Protein AF-0000000077734583 (afdb_homodimer)

Structure (mmCIF, N/CA/C/O backbone):
data_AF-0000000077734583-model_v1
#
loop_
_entity.id
_entity.type
_entity.pdbx_description
1 polymer 'Cupin domain-containing protein'
#
loop_
_atom_site.group_PDB
_atom_site.id
_atom_site.type_symbol
_atom_site.label_atom_id
_atom_site.label_alt_id
_atom_site.label_comp_id
_atom_site.label_asym_id
_atom_site.label_entity_id
_atom_site.label_seq_id
_atom_site.pdbx_PDB_ins_code
_atom_site.Cartn_x
_atom_site.Cartn_y
_atom_site.Cartn_z
_atom_site.occupancy
_atom_site.B_iso_or_equiv
_atom_site.auth_seq_id
_atom_site.auth_comp_id
_atom_site.auth_asym_id
_atom_site.auth_atom_id
_atom_site.pdbx_PDB_model_num
ATOM 1 N N . MET A 1 1 ? 11.516 -0.479 11.133 1 82.69 1 MET A N 1
ATOM 2 C CA . MET A 1 1 ? 11.898 0.621 10.25 1 82.69 1 MET A CA 1
ATOM 3 C C . MET A 1 1 ? 11.82 0.201 8.789 1 82.69 1 MET A C 1
ATOM 5 O O . MET A 1 1 ? 11.969 -0.98 8.469 1 82.69 1 MET A O 1
ATOM 9 N N . LEU A 1 2 ? 11.445 1.212 7.969 1 91.19 2 LEU A N 1
ATOM 10 C CA . LEU A 1 2 ? 11.367 0.922 6.543 1 91.19 2 LEU A CA 1
ATOM 11 C C . LEU A 1 2 ? 12.758 0.883 5.914 1 91.19 2 LEU A C 1
ATOM 13 O O . LEU A 1 2 ? 13.617 1.694 6.258 1 91.19 2 LEU A O 1
ATOM 17 N N . ARG A 1 3 ? 13.023 -0.143 5.109 1 92.25 3 ARG A N 1
ATOM 18 C CA . ARG A 1 3 ? 14.289 -0.28 4.395 1 92.25 3 ARG A CA 1
ATOM 19 C C . ARG A 1 3 ? 14.062 -0.308 2.885 1 92.25 3 ARG A C 1
ATOM 21 O O . ARG A 1 3 ? 12.93 -0.456 2.426 1 92.25 3 ARG A O 1
ATOM 28 N N . ASN A 1 4 ? 15.141 -0.007 2.094 1 95.19 4 ASN A N 1
ATOM 29 C CA . ASN A 1 4 ? 15.188 -0.126 0.641 1 95.19 4 ASN A CA 1
ATOM 30 C C . ASN A 1 4 ? 14.273 0.892 -0.034 1 95.19 4 ASN A C 1
ATOM 32 O O . ASN A 1 4 ? 13.688 0.608 -1.079 1 95.19 4 ASN A O 1
ATOM 36 N N . ILE A 1 5 ? 13.984 1.921 0.615 1 95.62 5 ILE A N 1
ATOM 37 C CA . ILE A 1 5 ? 13.141 2.984 0.08 1 95.62 5 ILE A CA 1
ATOM 38 C C . ILE A 1 5 ? 13.688 4.344 0.522 1 95.62 5 ILE A C 1
ATOM 40 O O . ILE A 1 5 ? 14.039 4.527 1.688 1 95.62 5 ILE A O 1
ATOM 44 N N . PRO A 1 6 ? 13.859 5.312 -0.382 1 94.75 6 PRO A N 1
ATOM 45 C CA . PRO A 1 6 ? 14.312 6.645 0.024 1 94.75 6 PRO A CA 1
ATOM 46 C C . PRO A 1 6 ? 13.336 7.336 0.973 1 94.75 6 PRO A C 1
ATOM 48 O O . PRO A 1 6 ? 12.125 7.18 0.836 1 94.75 6 PRO A O 1
ATOM 51 N N . GLU A 1 7 ? 13.891 8.055 1.915 1 94.38 7 GLU A N 1
ATOM 52 C CA . GLU A 1 7 ? 13.07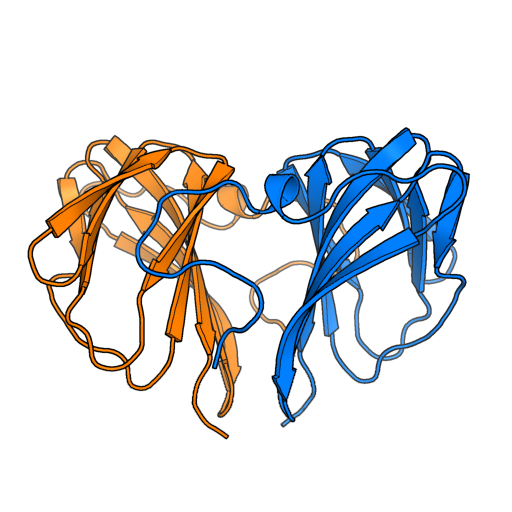 8.844 2.828 1 94.38 7 GLU A CA 1
ATOM 53 C C . GLU A 1 7 ? 12.945 10.281 2.352 1 94.38 7 GLU A C 1
ATOM 55 O O . GLU A 1 7 ? 13.836 10.797 1.669 1 94.38 7 GLU A O 1
ATOM 60 N N . THR A 1 8 ? 11.812 10.938 2.68 1 95.62 8 THR A N 1
ATOM 61 C CA . THR A 1 8 ? 11.578 12.359 2.449 1 95.62 8 THR A CA 1
ATOM 62 C C . THR A 1 8 ? 11.758 12.703 0.973 1 95.62 8 THR A C 1
ATOM 64 O O . THR A 1 8 ? 12.461 13.656 0.634 1 95.62 8 THR A O 1
ATOM 67 N N . GLU A 1 9 ? 11.258 11.867 0.101 1 96.25 9 GLU A N 1
ATOM 68 C CA . GLU A 1 9 ? 11.227 12.07 -1.344 1 96.25 9 GLU A CA 1
ATOM 69 C C . GLU A 1 9 ? 9.961 11.477 -1.958 1 96.25 9 GLU A C 1
ATOM 71 O O . GLU A 1 9 ? 9.547 10.375 -1.601 1 96.25 9 GLU A O 1
ATOM 76 N N . VAL A 1 10 ? 9.375 12.281 -2.918 1 98.25 10 VAL A N 1
ATOM 77 C CA . VAL A 1 10 ? 8.219 11.766 -3.648 1 98.25 10 VAL A CA 1
ATOM 78 C C . VAL A 1 10 ? 8.672 10.719 -4.664 1 98.25 10 VAL A C 1
ATOM 80 O O . VAL A 1 10 ? 9.625 10.945 -5.414 1 98.25 10 VAL A O 1
ATOM 83 N N . LEU A 1 11 ? 8.07 9.617 -4.641 1 98.38 11 LEU A N 1
ATOM 84 C CA . LEU A 1 11 ? 8.438 8.539 -5.555 1 98.38 11 LEU A CA 1
ATOM 85 C C . LEU A 1 11 ? 7.215 7.688 -5.902 1 98.38 11 LEU A C 1
ATOM 87 O O . LEU A 1 11 ? 6.133 7.895 -5.352 1 98.38 11 LEU A O 1
ATOM 91 N N . ARG A 1 12 ? 7.332 6.836 -6.922 1 98.5 12 ARG A N 1
ATOM 92 C CA . ARG A 1 12 ? 6.379 5.77 -7.203 1 98.5 12 ARG A CA 1
ATOM 93 C C . ARG A 1 12 ? 6.934 4.41 -6.785 1 98.5 12 ARG A C 1
ATOM 95 O O . ARG A 1 12 ? 8.031 4.031 -7.191 1 98.5 12 ARG A O 1
ATOM 102 N N . LEU A 1 13 ? 6.191 3.676 -5.98 1 98.5 13 LEU A N 1
ATOM 103 C CA . LEU A 1 13 ? 6.66 2.387 -5.48 1 98.5 13 LEU A CA 1
ATOM 104 C C . LEU A 1 13 ? 7.023 1.458 -6.637 1 98.5 13 LEU A C 1
ATOM 106 O O . LEU A 1 13 ? 7.977 0.681 -6.535 1 98.5 13 LEU A O 1
ATOM 110 N N . SER A 1 14 ? 6.262 1.566 -7.754 1 98.38 14 SER A N 1
ATOM 111 C CA . SER A 1 14 ? 6.504 0.708 -8.906 1 98.38 14 SER A CA 1
ATOM 112 C C . SER A 1 14 ? 7.902 0.927 -9.477 1 98.38 14 SER A C 1
ATOM 114 O O . SER A 1 14 ? 8.469 0.029 -10.102 1 98.38 14 SER A O 1
ATOM 116 N N . ASP A 1 15 ? 8.469 2.109 -9.266 1 98.25 15 ASP A N 1
ATOM 117 C CA . ASP A 1 15 ? 9.773 2.439 -9.82 1 98.25 15 ASP A CA 1
ATOM 118 C C . ASP A 1 15 ? 10.898 1.77 -9.031 1 98.25 15 ASP A C 1
ATOM 120 O O . ASP A 1 15 ? 12.047 1.748 -9.477 1 98.25 15 ASP A O 1
ATOM 124 N N . LEU A 1 16 ? 10.594 1.181 -7.871 1 98.19 16 LEU A N 1
ATOM 125 C CA . LEU A 1 16 ? 11.609 0.625 -6.988 1 98.19 16 LEU A CA 1
ATOM 126 C C . LEU A 1 16 ? 11.93 -0.817 -7.367 1 98.19 16 LEU A C 1
ATOM 128 O O . LEU A 1 16 ? 12.867 -1.415 -6.82 1 98.19 16 LEU A O 1
ATOM 132 N N . VAL A 1 17 ? 11.18 -1.4 -8.234 1 98.25 17 VAL A N 1
ATOM 133 C CA . VAL A 1 17 ? 11.445 -2.725 -8.781 1 98.25 17 VAL A CA 1
ATOM 134 C C . VAL A 1 17 ? 11.375 -2.674 -10.305 1 98.25 17 VAL A C 1
ATOM 136 O O . VAL A 1 17 ? 10.562 -1.938 -10.875 1 98.25 17 VAL A O 1
ATOM 139 N N . THR A 1 18 ? 12.195 -3.414 -10.969 1 98.12 18 THR A N 1
ATOM 140 C CA . THR A 1 18 ? 12.273 -3.428 -12.422 1 98.12 18 THR A CA 1
ATOM 141 C C . THR A 1 18 ? 11.992 -4.824 -12.969 1 98.12 18 THR A C 1
ATOM 143 O O . THR A 1 18 ? 12.438 -5.824 -12.398 1 98.12 18 THR A O 1
ATOM 146 N N . TYR A 1 19 ? 11.273 -4.836 -14.039 1 98.25 19 TYR A N 1
ATOM 147 C CA . TYR A 1 19 ? 11.07 -6.105 -14.727 1 98.25 19 TYR A CA 1
ATOM 148 C C . TYR A 1 19 ? 12.398 -6.695 -15.188 1 98.25 19 TYR A C 1
ATOM 150 O O . TYR A 1 19 ? 13.273 -5.973 -15.664 1 98.25 19 TYR A O 1
ATOM 158 N N . ALA A 1 20 ? 12.539 -8 -14.922 1 97.75 20 ALA A N 1
ATOM 159 C CA . ALA A 1 20 ? 13.68 -8.766 -15.43 1 97.75 20 ALA A CA 1
ATOM 160 C C . ALA A 1 20 ? 13.211 -10.047 -16.125 1 97.75 20 ALA A C 1
ATOM 162 O O . ALA A 1 20 ? 12.422 -10.812 -15.555 1 97.75 20 ALA A O 1
ATOM 163 N N . SER A 1 21 ? 13.758 -10.242 -17.281 1 96.19 21 SER A N 1
ATOM 164 C CA . SER A 1 21 ? 13.281 -11.344 -18.109 1 96.19 21 SER A CA 1
ATOM 165 C C . SER A 1 21 ? 13.383 -12.672 -17.359 1 96.19 21 SER A C 1
ATOM 167 O O . SER A 1 21 ? 14.422 -12.992 -16.781 1 96.19 21 SER A O 1
ATOM 169 N N . GLY A 1 22 ? 12.234 -13.383 -17.359 1 97.12 22 GLY A N 1
ATOM 170 C CA . GLY A 1 22 ? 12.164 -14.727 -16.812 1 97.12 22 GLY A CA 1
ATOM 171 C C . GLY A 1 22 ? 12.336 -14.766 -15.297 1 97.12 22 GLY A C 1
ATOM 172 O O . GLY A 1 22 ? 12.742 -15.789 -14.742 1 97.12 22 GLY A O 1
ATOM 173 N N . GLN A 1 23 ? 12.156 -13.641 -14.648 1 97.31 23 GLN A N 1
ATOM 174 C CA . GLN A 1 23 ? 12.461 -13.578 -13.227 1 97.31 23 GLN A CA 1
ATOM 175 C C . GLN A 1 23 ? 11.328 -12.906 -12.453 1 97.31 23 GLN A C 1
ATOM 177 O O . GLN A 1 23 ? 10.516 -12.18 -13.031 1 97.31 23 GLN A O 1
ATOM 182 N N . VAL A 1 24 ? 11.203 -13.297 -11.234 1 98.38 24 VAL A N 1
ATOM 183 C CA . VAL A 1 24 ? 10.5 -12.508 -10.227 1 98.38 24 VAL A CA 1
ATOM 184 C C . VAL A 1 24 ? 11.508 -11.695 -9.414 1 98.38 24 VAL A C 1
ATOM 186 O O . VAL A 1 24 ? 12.438 -12.258 -8.828 1 98.38 24 VAL A O 1
ATOM 189 N N . VAL A 1 25 ? 11.367 -10.414 -9.477 1 98.5 25 VAL A N 1
ATOM 190 C CA . VAL A 1 25 ? 12.219 -9.523 -8.68 1 98.5 25 VAL A CA 1
ATOM 191 C C . VAL A 1 25 ? 11.445 -9.023 -7.465 1 98.5 25 VAL A C 1
ATOM 193 O O . VAL A 1 25 ? 10.242 -8.758 -7.547 1 98.5 25 VAL A O 1
ATOM 196 N N . SER A 1 26 ? 12.078 -8.93 -6.32 1 98.12 26 SER A N 1
ATOM 197 C CA . SER A 1 26 ? 11.391 -8.438 -5.129 1 98.12 26 SER A CA 1
ATOM 198 C C . SER A 1 26 ? 12.258 -7.453 -4.355 1 98.12 26 SER A C 1
ATOM 200 O O . SER A 1 26 ? 13.469 -7.387 -4.57 1 98.12 26 SER A O 1
ATOM 202 N N . LYS A 1 27 ? 11.719 -6.645 -3.617 1 98.12 27 LYS A N 1
ATOM 203 C CA . LYS A 1 27 ? 12.336 -5.688 -2.703 1 98.12 27 LYS A CA 1
ATOM 204 C C . LYS A 1 27 ? 11.531 -5.566 -1.41 1 98.12 27 LYS A C 1
ATOM 206 O O . LYS A 1 27 ? 10.406 -5.07 -1.418 1 98.12 27 LYS A O 1
ATOM 211 N N . THR A 1 28 ? 12.047 -6.039 -0.266 1 97.69 28 THR A N 1
ATOM 212 C CA . THR A 1 28 ? 11.359 -5.984 1.021 1 97.69 28 THR A CA 1
ATOM 213 C C . THR A 1 28 ? 11.547 -4.617 1.673 1 97.69 28 THR A C 1
ATOM 215 O O . THR A 1 28 ? 12.672 -4.141 1.814 1 97.69 28 THR A O 1
ATOM 218 N N . LEU A 1 29 ? 10.469 -4.008 2.025 1 96.06 29 LEU A N 1
ATOM 219 C CA . LEU A 1 29 ? 10.516 -2.68 2.631 1 96.06 29 LEU A CA 1
ATOM 220 C C . LEU A 1 29 ? 10.523 -2.775 4.152 1 96.06 29 LEU A C 1
ATOM 222 O O . LEU A 1 29 ? 11.062 -1.9 4.832 1 96.06 29 LEU A O 1
ATOM 226 N N . ILE A 1 30 ? 9.828 -3.764 4.68 1 92.12 30 ILE A N 1
ATOM 227 C CA . ILE A 1 30 ? 9.797 -4.008 6.117 1 92.12 30 ILE A CA 1
ATOM 228 C C . ILE A 1 30 ? 9.398 -5.461 6.383 1 92.12 30 ILE A C 1
ATOM 230 O O . ILE A 1 30 ? 8.578 -6.031 5.66 1 92.12 30 ILE A O 1
ATOM 234 N N . GLN A 1 31 ? 10 -6.055 7.359 1 89.19 31 GLN A N 1
ATOM 235 C CA . GLN A 1 31 ? 9.672 -7.391 7.848 1 89.19 31 GLN A CA 1
ATOM 236 C C . GLN A 1 31 ? 9.906 -7.5 9.352 1 89.19 31 GLN A C 1
ATOM 238 O O . GLN A 1 31 ? 11.039 -7.363 9.82 1 89.19 31 GLN A O 1
ATOM 243 N N . ASN A 1 32 ? 8.883 -7.703 10.047 1 84.38 32 ASN A N 1
ATOM 244 C CA . ASN A 1 32 ? 8.984 -7.949 11.477 1 84.38 32 ASN A CA 1
ATOM 245 C C . ASN A 1 32 ? 7.934 -8.945 11.953 1 84.38 32 ASN A C 1
ATOM 247 O O . ASN A 1 32 ? 7.383 -9.703 11.148 1 84.38 32 ASN A O 1
ATOM 251 N N . GLU A 1 33 ? 7.758 -9.062 13.242 1 81.19 33 GLU A N 1
ATOM 252 C CA . GLU A 1 33 ? 6.891 -10.102 13.773 1 81.19 33 GLU A CA 1
ATOM 253 C C . GLU A 1 33 ? 5.434 -9.859 13.391 1 81.19 33 GLU A C 1
ATOM 255 O O . GLU A 1 33 ? 4.648 -10.797 13.281 1 81.19 33 GLU A O 1
ATOM 260 N N . GLY A 1 34 ? 5.094 -8.68 13.094 1 80.62 34 GLY A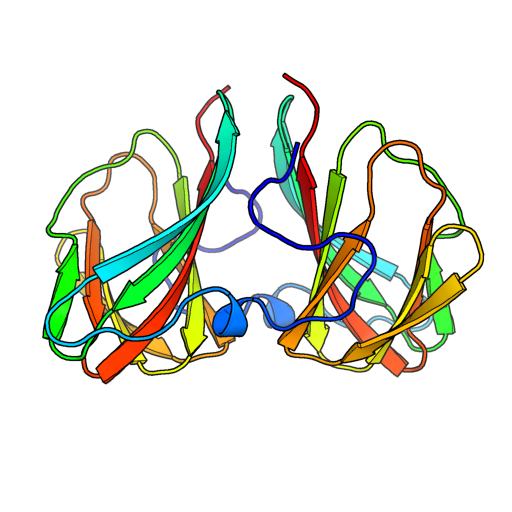 N 1
ATOM 261 C CA . GLY A 1 34 ? 3.688 -8.367 12.891 1 80.62 34 GLY A CA 1
ATOM 262 C C . GLY A 1 34 ? 3.332 -8.141 11.438 1 80.62 34 GLY A C 1
ATOM 263 O O . GLY A 1 34 ? 2.16 -8.211 11.055 1 80.62 34 GLY A O 1
ATOM 264 N N . LEU A 1 35 ? 4.496 -7.938 10.625 1 83.94 35 LEU A N 1
ATOM 265 C CA . LEU A 1 35 ? 4.125 -7.516 9.281 1 83.94 35 LEU A CA 1
ATOM 266 C C . LEU A 1 35 ? 5.258 -7.785 8.297 1 83.94 35 LEU A C 1
ATOM 268 O O . LEU A 1 35 ? 6.43 -7.801 8.68 1 83.94 35 LEU A O 1
ATOM 272 N N . GLY A 1 36 ? 4.934 -7.879 7.086 1 92.12 36 GLY A N 1
ATOM 273 C CA . GLY A 1 36 ? 5.824 -7.84 5.938 1 92.12 36 GLY A CA 1
ATOM 274 C C . GLY A 1 36 ? 5.281 -7.008 4.789 1 92.12 36 GLY A C 1
ATOM 275 O O . GLY A 1 36 ? 4.094 -7.09 4.461 1 92.12 36 GLY A O 1
ATOM 276 N N . ILE A 1 37 ? 6.082 -6.113 4.254 1 95.81 37 ILE A N 1
ATOM 277 C CA . ILE A 1 37 ? 5.75 -5.348 3.055 1 95.81 37 ILE A CA 1
ATOM 278 C C . ILE A 1 37 ? 6.824 -5.559 1.993 1 95.81 37 ILE A C 1
ATOM 280 O O . ILE A 1 37 ? 8 -5.262 2.225 1 95.81 37 ILE A O 1
ATOM 284 N N . THR A 1 38 ? 6.453 -6.016 0.96 1 98.19 38 THR A N 1
ATOM 285 C CA . THR A 1 38 ? 7.391 -6.359 -0.103 1 98.19 38 THR A CA 1
ATOM 286 C C . THR A 1 38 ? 6.855 -5.914 -1.461 1 98.19 38 THR A C 1
ATOM 288 O O . THR A 1 38 ? 5.664 -6.066 -1.746 1 98.19 38 THR A O 1
ATOM 291 N N . LEU A 1 39 ? 7.695 -5.348 -2.277 1 98.69 39 LEU A N 1
ATOM 292 C CA . LEU A 1 39 ? 7.406 -5.078 -3.682 1 98.69 39 LEU A CA 1
ATOM 293 C C . LEU A 1 39 ? 7.836 -6.246 -4.562 1 98.69 39 LEU A C 1
ATOM 295 O O . LEU A 1 39 ? 8.867 -6.871 -4.309 1 98.69 39 LEU A O 1
ATOM 299 N N . PHE A 1 40 ? 7.078 -6.523 -5.559 1 98.81 40 PHE A N 1
ATOM 300 C CA . PHE A 1 40 ? 7.422 -7.562 -6.523 1 98.81 40 PHE A CA 1
ATOM 301 C C . PHE A 1 40 ? 7.27 -7.047 -7.949 1 98.81 40 PHE A C 1
ATOM 303 O O . PHE A 1 40 ? 6.375 -6.246 -8.234 1 98.81 40 PHE A O 1
ATOM 310 N N . ALA A 1 41 ? 8.094 -7.531 -8.836 1 98.81 41 ALA A N 1
ATOM 311 C CA . ALA A 1 41 ? 7.941 -7.414 -10.281 1 98.81 41 ALA A CA 1
ATOM 312 C C . ALA A 1 41 ? 7.996 -8.789 -10.945 1 98.81 41 ALA A C 1
ATOM 314 O O . ALA A 1 41 ? 8.953 -9.539 -10.758 1 98.8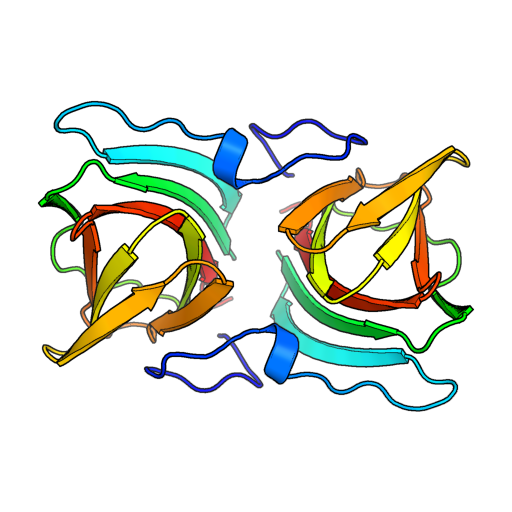1 41 ALA A O 1
ATOM 315 N N . PHE A 1 42 ? 7 -9.141 -11.633 1 98.69 42 PHE A N 1
ATOM 316 C CA . PHE A 1 42 ? 6.902 -10.391 -12.375 1 98.69 42 PHE A CA 1
ATOM 317 C C . PHE A 1 42 ? 7.043 -10.148 -13.875 1 98.69 42 PHE A C 1
ATOM 319 O O . PHE A 1 42 ? 6.246 -9.414 -14.461 1 98.69 42 PHE A O 1
ATOM 326 N N . ALA A 1 43 ? 8.055 -10.758 -14.492 1 98.62 43 ALA A N 1
ATOM 327 C CA . ALA A 1 43 ? 7.996 -10.82 -15.953 1 98.62 43 ALA A CA 1
ATOM 328 C C . ALA A 1 43 ? 6.781 -11.617 -16.422 1 98.62 43 ALA A C 1
ATOM 330 O O . ALA A 1 43 ? 6.262 -12.461 -15.688 1 98.62 43 ALA A O 1
ATOM 331 N N . LYS A 1 44 ? 6.332 -11.234 -17.625 1 98.31 44 LYS A N 1
ATOM 332 C CA . LYS A 1 44 ? 5.199 -11.969 -18.172 1 98.31 44 LYS A CA 1
ATOM 333 C C . LYS A 1 44 ? 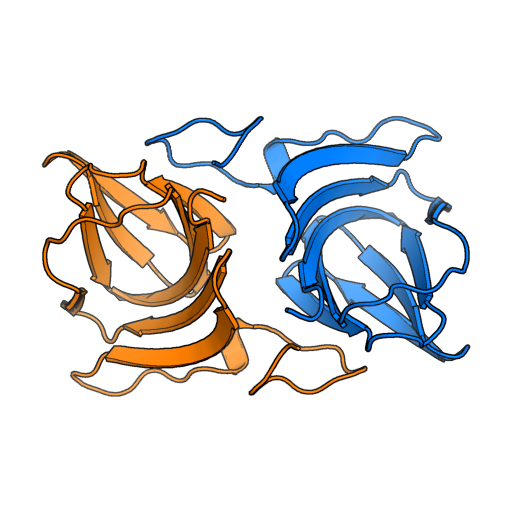5.391 -13.477 -18.016 1 98.31 44 LYS A C 1
ATOM 335 O O . LYS A 1 44 ? 6.434 -14.016 -18.391 1 98.31 44 LYS A O 1
ATOM 340 N N . GLY A 1 45 ? 4.418 -14.078 -17.406 1 97.94 45 GLY A N 1
ATOM 341 C CA . GLY A 1 45 ? 4.414 -15.531 -17.297 1 97.94 45 GLY A CA 1
ATOM 342 C C . GLY A 1 45 ? 5.055 -16.016 -16 1 97.94 45 GLY A C 1
ATOM 343 O O . GLY A 1 45 ? 4.887 -17.188 -15.633 1 97.94 45 GLY A O 1
ATOM 344 N N . GLU A 1 46 ? 5.805 -15.227 -15.297 1 98.5 46 GLU A N 1
ATOM 345 C CA . GLU A 1 46 ? 6.441 -15.609 -14.039 1 98.5 46 GLU A CA 1
ATOM 346 C C . GLU A 1 46 ? 5.484 -15.43 -12.867 1 98.5 46 GLU A C 1
ATOM 348 O O . GLU A 1 46 ? 4.48 -14.719 -12.969 1 98.5 46 GLU A O 1
ATOM 353 N N . GLY A 1 47 ? 5.781 -16.125 -11.766 1 98.44 47 GLY A N 1
ATOM 354 C CA . GLY A 1 47 ? 4.867 -16.062 -10.633 1 98.44 47 GLY A CA 1
ATOM 355 C C . GLY A 1 47 ? 5.391 -16.766 -9.398 1 98.44 47 GLY A C 1
ATOM 356 O O . GLY A 1 47 ? 6.566 -17.125 -9.336 1 98.44 47 GLY A O 1
ATOM 357 N N . ILE A 1 48 ? 4.617 -16.766 -8.391 1 97.5 48 ILE A N 1
ATOM 358 C CA . ILE A 1 48 ? 4.82 -17.516 -7.156 1 97.5 48 ILE A CA 1
ATOM 359 C C . ILE A 1 48 ? 3.77 -18.609 -7.047 1 97.5 48 ILE A C 1
ATOM 361 O O . ILE A 1 48 ? 2.568 -18.344 -7.098 1 97.5 48 ILE A O 1
ATOM 365 N N . SER A 1 49 ? 4.223 -19.75 -6.879 1 96.56 49 SER A N 1
ATOM 366 C CA . SER A 1 49 ? 3.35 -20.922 -6.863 1 96.56 49 SER A CA 1
ATOM 367 C C . SER A 1 49 ? 2.484 -20.953 -5.605 1 96.56 49 SER A C 1
ATOM 369 O O . SER A 1 49 ? 2.727 -20.188 -4.664 1 96.56 49 SER A O 1
ATOM 371 N N . THR A 1 50 ? 1.532 -21.844 -5.605 1 97.19 50 THR A N 1
ATOM 372 C CA . THR A 1 50 ? 0.541 -21.953 -4.543 1 97.19 50 THR A CA 1
ATOM 373 C C . THR A 1 50 ? 1.215 -22.188 -3.195 1 97.19 50 THR A C 1
ATOM 375 O O . THR A 1 50 ? 2.094 -23.047 -3.084 1 97.19 50 THR A O 1
ATOM 378 N N . HIS A 1 51 ? 0.861 -21.422 -2.211 1 97 51 HIS A N 1
ATOM 379 C CA . HIS A 1 51 ? 1.3 -21.562 -0.827 1 97 51 HIS A CA 1
ATOM 380 C C . HIS A 1 51 ? 0.3 -20.922 0.135 1 97 51 HIS A C 1
ATOM 382 O O . HIS A 1 51 ? -0.705 -20.359 -0.295 1 97 51 HIS A O 1
ATOM 388 N N . GLU A 1 52 ? 0.511 -21.062 1.463 1 95 52 GLU A N 1
ATOM 389 C CA . GLU A 1 52 ? -0.334 -20.453 2.48 1 95 52 GLU A CA 1
ATOM 390 C C . GLU A 1 52 ? 0.468 -19.5 3.361 1 95 52 GLU A C 1
ATOM 392 O O . GLU A 1 52 ? 1.681 -19.656 3.514 1 95 52 GLU A O 1
ATOM 397 N N . SER A 1 53 ? -0.187 -18.531 3.75 1 92.75 53 SER A N 1
ATOM 398 C CA . SER A 1 53 ? 0.386 -17.625 4.746 1 92.75 53 SER A CA 1
ATOM 399 C C . SER A 1 53 ? -0.344 -17.734 6.082 1 92.75 53 SER A C 1
ATOM 401 O O . SER A 1 53 ? -1.551 -18 6.113 1 92.75 53 SER A O 1
ATOM 403 N N . LYS A 1 54 ? 0.345 -17.5 7.258 1 92.69 54 LYS A N 1
ATOM 404 C CA . LYS A 1 54 ? -0.255 -17.516 8.586 1 92.69 54 LYS A CA 1
ATOM 405 C C . LYS A 1 54 ? -1.052 -16.234 8.836 1 92.69 54 LYS A C 1
ATOM 407 O O . LYS A 1 54 ? -1.869 -16.172 9.758 1 92.69 54 LYS A O 1
ATOM 412 N N . GLY A 1 55 ? -0.819 -15.25 8.047 1 93.12 55 GLY A N 1
ATOM 413 C CA . GLY A 1 55 ? -1.517 -13.984 8.172 1 93.12 55 GLY A CA 1
ATOM 414 C C . GLY A 1 55 ? -2.299 -13.609 6.926 1 93.12 55 GLY A C 1
ATOM 415 O O . GLY A 1 55 ? -2.156 -14.25 5.879 1 93.12 55 GLY A O 1
ATOM 416 N N . ASP A 1 56 ? -3.166 -12.625 7.074 1 95.25 56 ASP A N 1
ATOM 417 C CA . ASP A 1 56 ? -3.83 -12.047 5.906 1 95.25 56 ASP A CA 1
ATOM 418 C C . ASP A 1 56 ? -2.828 -11.352 4.992 1 95.25 56 ASP A C 1
ATOM 420 O O . ASP A 1 56 ? -1.913 -10.672 5.469 1 95.25 56 ASP A O 1
ATOM 424 N N . ALA A 1 57 ? -3.01 -11.531 3.758 1 96.62 57 ALA A N 1
ATOM 425 C CA . ALA A 1 57 ? -2.158 -10.875 2.77 1 96.62 57 ALA A CA 1
ATOM 426 C C . ALA A 1 57 ? -2.979 -9.969 1.854 1 96.62 57 ALA A C 1
ATOM 428 O O . ALA A 1 57 ? -4.055 -10.359 1.391 1 96.62 57 ALA A O 1
ATOM 429 N N . MET A 1 58 ? -2.555 -8.812 1.673 1 97.44 58 MET A N 1
ATOM 430 C CA . MET A 1 58 ? -3.186 -7.867 0.754 1 97.44 58 MET A CA 1
ATOM 431 C C . MET A 1 58 ? -2.256 -7.539 -0.41 1 97.44 58 MET A C 1
ATOM 433 O O . MET A 1 58 ? -1.104 -7.152 -0.202 1 97.44 58 MET A O 1
ATOM 437 N N . VAL A 1 59 ? -2.744 -7.715 -1.61 1 98.62 59 VAL A N 1
ATOM 438 C CA . VAL A 1 59 ? -2.018 -7.379 -2.83 1 98.62 59 VAL A CA 1
ATOM 439 C C . VAL A 1 59 ? -2.605 -6.109 -3.445 1 98.62 59 VAL A C 1
ATOM 441 O O . VAL A 1 59 ? -3.826 -5.98 -3.568 1 98.62 59 VAL A O 1
ATOM 444 N N . THR A 1 60 ? -1.796 -5.184 -3.752 1 98.75 60 THR A N 1
ATOM 445 C CA . THR A 1 60 ? -2.15 -4.031 -4.57 1 98.75 60 THR A CA 1
ATOM 446 C C . THR A 1 60 ? -1.332 -4.008 -5.859 1 98.75 60 THR A C 1
ATOM 448 O O . THR A 1 60 ? -0.101 -3.969 -5.816 1 98.75 60 THR A O 1
ATOM 451 N N . ALA A 1 61 ? -2.023 -4.043 -6.961 1 98.81 61 ALA A N 1
ATOM 452 C CA . ALA A 1 61 ? -1.344 -3.969 -8.25 1 98.81 61 ALA A CA 1
ATOM 453 C C . ALA A 1 61 ? -0.82 -2.559 -8.516 1 98.81 61 ALA A C 1
ATOM 455 O O . ALA A 1 61 ? -1.553 -1.579 -8.367 1 98.81 61 ALA A O 1
ATOM 456 N N . LEU A 1 62 ? 0.417 -2.471 -8.883 1 98.69 62 LEU A N 1
ATOM 457 C CA . LEU A 1 62 ? 1.049 -1.178 -9.109 1 98.69 62 LEU A CA 1
ATOM 458 C C . LEU A 1 62 ? 1.204 -0.907 -10.609 1 98.69 62 LEU A C 1
ATOM 460 O O . LEU A 1 62 ? 1.219 0.25 -11.031 1 98.69 62 LEU A O 1
ATOM 464 N N . ASP A 1 63 ? 1.435 -1.91 -11.383 1 98.56 63 ASP A N 1
ATOM 465 C CA . ASP A 1 63 ? 1.649 -1.838 -12.828 1 98.56 63 ASP A CA 1
ATOM 466 C C . ASP A 1 63 ? 1.309 -3.166 -13.5 1 98.56 63 ASP A C 1
ATOM 468 O O . ASP A 1 63 ? 1.5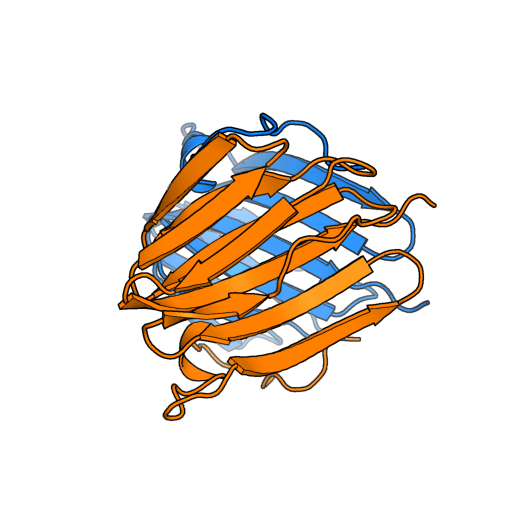47 -4.234 -12.93 1 98.56 63 ASP A O 1
ATOM 472 N N . GLY A 1 64 ? 0.715 -3.123 -14.719 1 98.31 64 GLY A N 1
ATOM 473 C CA . GLY A 1 64 ? 0.452 -4.316 -15.508 1 98.31 64 GLY A CA 1
ATOM 474 C C . GLY A 1 64 ? -0.77 -5.082 -15.039 1 98.31 64 GLY A C 1
ATOM 475 O O . GLY A 1 64 ? -1.743 -4.488 -14.57 1 98.31 64 GLY A O 1
ATOM 476 N N . VAL A 1 65 ? -0.774 -6.348 -15.383 1 98.62 65 VAL A N 1
ATOM 477 C CA . VAL A 1 65 ? -1.913 -7.211 -15.086 1 98.62 65 VAL A CA 1
ATOM 478 C C . VAL A 1 65 ? -1.422 -8.531 -14.508 1 98.62 65 VAL A C 1
ATOM 480 O O . VAL A 1 65 ? -0.516 -9.164 -15.055 1 98.62 65 VAL A O 1
ATOM 483 N N . GLY A 1 66 ? -1.987 -8.891 -13.359 1 98.62 66 GLY A N 1
ATOM 484 C CA . GLY A 1 66 ? -1.678 -10.156 -12.711 1 98.62 66 GLY A CA 1
ATOM 485 C C . GLY A 1 66 ? -2.898 -11.031 -12.5 1 98.62 66 GLY A C 1
ATOM 486 O O . GLY A 1 66 ? -4.031 -10.57 -12.656 1 98.62 66 GLY A O 1
ATOM 487 N N . CYS A 1 67 ? -2.613 -12.25 -12.203 1 98.75 67 CYS A N 1
ATOM 488 C CA . CYS A 1 67 ? -3.639 -13.211 -11.805 1 98.75 67 CYS A CA 1
ATOM 489 C C . CYS A 1 67 ? -3.381 -13.734 -10.398 1 98.75 67 CYS A C 1
ATOM 491 O O . CYS A 1 67 ? -2.291 -14.227 -10.102 1 98.75 67 CYS A O 1
ATOM 493 N N . ILE A 1 68 ? -4.387 -13.594 -9.547 1 98.81 68 ILE A N 1
ATOM 494 C CA . ILE A 1 68 ? -4.344 -14.102 -8.18 1 98.81 68 ILE A CA 1
ATOM 495 C C . ILE A 1 68 ? -5.281 -15.297 -8.039 1 98.81 68 ILE A C 1
ATOM 497 O O . ILE A 1 68 ? -6.453 -15.219 -8.422 1 98.81 68 ILE A O 1
ATOM 501 N N . THR A 1 69 ? -4.805 -16.328 -7.574 1 98.62 69 THR A N 1
ATOM 502 C CA . THR A 1 69 ? -5.629 -17.5 -7.32 1 98.62 69 THR A CA 1
ATOM 503 C C . THR A 1 69 ? -5.797 -17.734 -5.82 1 98.62 69 THR A C 1
ATOM 505 O O . THR A 1 69 ? -4.812 -17.797 -5.082 1 98.62 69 THR A O 1
ATOM 508 N N . ILE A 1 70 ? -7.027 -17.781 -5.395 1 98.25 70 ILE A N 1
ATOM 509 C CA . ILE A 1 70 ? -7.367 -18.047 -4 1 98.25 70 ILE A CA 1
ATOM 510 C C . ILE A 1 70 ? -8.328 -19.219 -3.92 1 98.25 70 ILE A C 1
ATOM 512 O O . ILE A 1 70 ? -9.414 -19.188 -4.5 1 98.25 70 ILE A O 1
ATOM 516 N N . ASP A 1 71 ? -7.941 -20.234 -3.221 1 97.81 71 ASP A N 1
ATOM 517 C CA . ASP A 1 71 ? -8.781 -21.422 -3.084 1 97.81 71 ASP A CA 1
ATOM 518 C C . ASP A 1 71 ? -9.234 -21.922 -4.449 1 97.81 71 ASP A C 1
ATOM 520 O O . ASP A 1 71 ? -10.414 -22.234 -4.641 1 97.81 71 ASP A O 1
ATOM 524 N N . GLY A 1 72 ? -8.312 -21.828 -5.363 1 97.31 72 GLY A N 1
ATOM 525 C CA . GLY A 1 72 ? -8.57 -22.391 -6.676 1 97.31 72 GLY A CA 1
ATOM 526 C C . GLY A 1 72 ? -9.32 -21.453 -7.602 1 97.31 72 GLY A C 1
ATOM 527 O O . GLY A 1 72 ? -9.484 -21.75 -8.789 1 97.31 72 GLY A O 1
ATOM 528 N N . GLN A 1 73 ? -9.844 -20.359 -7.059 1 97.81 73 GLN A N 1
ATOM 529 C CA . GLN A 1 73 ? -10.531 -19.359 -7.875 1 97.81 73 GLN A CA 1
ATOM 530 C C . GLN A 1 73 ? -9.57 -18.266 -8.312 1 97.81 73 GLN A C 1
ATOM 532 O O . GLN A 1 73 ? -8.797 -17.734 -7.508 1 97.81 73 GLN A O 1
ATOM 537 N N . SER A 1 74 ? -9.688 -17.859 -9.625 1 98.19 74 SER A N 1
ATOM 538 C CA . SER A 1 74 ? -8.758 -16.891 -10.188 1 98.19 74 SER A CA 1
ATOM 539 C C . SER A 1 74 ? -9.383 -15.5 -10.273 1 98.19 74 SER A C 1
ATOM 541 O O . SER A 1 74 ? -10.562 -15.367 -10.617 1 98.19 74 SER A O 1
ATOM 543 N N . TYR A 1 75 ? -8.578 -14.547 -10.016 1 98.56 75 TYR A N 1
ATOM 544 C CA . TYR A 1 75 ? -8.953 -13.141 -10.086 1 98.56 75 TYR A CA 1
ATOM 545 C C . TYR A 1 75 ? -7.93 -12.344 -10.891 1 98.56 75 TYR A C 1
ATOM 547 O O . TYR A 1 75 ? -6.734 -12.398 -10.602 1 98.56 75 TYR A O 1
ATOM 555 N N . GLU A 1 76 ? -8.398 -11.648 -11.875 1 98.75 76 GLU A N 1
ATOM 556 C CA . GLU A 1 76 ? -7.516 -10.719 -12.578 1 98.75 76 GLU A CA 1
ATOM 557 C C . GLU A 1 76 ? -7.367 -9.414 -11.805 1 98.75 76 GLU A C 1
ATOM 559 O O . GLU A 1 76 ? -8.344 -8.867 -11.297 1 98.75 76 GLU A O 1
ATOM 564 N N . LEU A 1 77 ? -6.176 -8.992 -11.656 1 98.62 77 LEU A N 1
ATOM 565 C CA . LEU A 1 77 ? -5.875 -7.77 -10.914 1 98.62 77 LEU A CA 1
ATOM 566 C C . LEU A 1 77 ? -5.113 -6.777 -11.781 1 98.62 77 LEU A C 1
ATOM 568 O O . LEU A 1 77 ? -4.055 -7.105 -12.328 1 98.62 77 LEU A O 1
ATOM 572 N N . LYS A 1 78 ? -5.602 -5.547 -11.938 1 98.5 78 LYS A N 1
ATOM 573 C CA . LYS A 1 78 ? -4.98 -4.492 -12.727 1 98.5 78 LYS A CA 1
ATOM 574 C C . LYS A 1 78 ? -4.449 -3.373 -11.844 1 98.5 78 LYS A C 1
ATOM 576 O O . LYS A 1 78 ? -4.871 -3.232 -10.688 1 98.5 78 LYS A O 1
ATOM 581 N N . ALA A 1 79 ? -3.545 -2.598 -12.453 1 97.81 79 ALA A N 1
ATOM 582 C CA . ALA A 1 79 ? -2.934 -1.505 -11.703 1 97.81 79 ALA A CA 1
ATOM 583 C C . ALA A 1 79 ? -3.994 -0.686 -10.969 1 97.81 79 ALA A C 1
ATOM 585 O O . ALA A 1 79 ? -5.016 -0.317 -11.555 1 97.81 79 ALA A O 1
ATOM 586 N N . GLY A 1 80 ? -3.812 -0.474 -9.688 1 97.38 80 GLY A N 1
ATOM 587 C CA . GLY A 1 80 ? -4.727 0.309 -8.875 1 97.38 80 GLY A CA 1
ATOM 588 C C . GLY A 1 80 ? -5.711 -0.543 -8.094 1 97.38 80 GLY A C 1
ATOM 589 O O . GLY A 1 80 ? -6.34 -0.065 -7.148 1 97.38 80 GLY A O 1
ATOM 590 N N . GLU A 1 81 ? -5.836 -1.812 -8.445 1 98.56 81 GLU A N 1
ATOM 591 C CA . GLU A 1 81 ? -6.75 -2.73 -7.777 1 98.56 81 GLU A CA 1
ATOM 592 C C . GLU A 1 81 ? -6.031 -3.523 -6.688 1 98.56 81 GLU A C 1
ATOM 594 O O . GLU A 1 81 ? -4.812 -3.695 -6.738 1 98.56 81 GLU A O 1
ATOM 599 N N . SER A 1 82 ? -6.789 -3.988 -5.695 1 98.81 82 SER A N 1
ATOM 600 C CA . SER A 1 82 ? -6.281 -4.777 -4.578 1 98.81 82 SER A CA 1
ATOM 601 C C . SER A 1 82 ? -7.156 -6.004 -4.324 1 98.81 82 SER A C 1
ATOM 603 O O . SER A 1 82 ? -8.289 -6.078 -4.809 1 98.81 82 SER A O 1
ATOM 605 N N . ILE A 1 83 ? -6.613 -6.914 -3.627 1 98.69 83 ILE A N 1
ATOM 606 C CA . ILE A 1 83 ? -7.355 -8.078 -3.15 1 98.69 83 ILE A CA 1
ATOM 607 C C . ILE A 1 83 ? -6.727 -8.602 -1.86 1 98.69 83 ILE A C 1
ATOM 609 O O . ILE A 1 83 ? -5.504 -8.57 -1.706 1 98.69 83 ILE A O 1
ATOM 613 N N . VAL A 1 84 ? -7.559 -9.031 -0.909 1 98.06 84 VAL A N 1
ATOM 614 C CA . VAL A 1 84 ? -7.082 -9.633 0.331 1 98.06 84 VAL A CA 1
ATOM 615 C C . VAL A 1 84 ? -7.168 -11.156 0.23 1 98.06 84 VAL A C 1
ATOM 617 O O . VAL A 1 84 ? -8.219 -11.703 -0.111 1 98.06 84 VAL A O 1
ATOM 620 N N . MET A 1 85 ? -6.086 -11.703 0.429 1 97.94 85 MET A N 1
ATOM 621 C CA . MET A 1 85 ? -5.984 -13.156 0.55 1 97.94 85 MET A CA 1
ATOM 622 C C . MET A 1 85 ? -5.961 -13.578 2.016 1 97.94 85 MET A C 1
ATOM 624 O O . MET A 1 85 ? -4.984 -13.336 2.723 1 97.94 85 MET A O 1
ATOM 628 N N . PRO A 1 86 ? -7 -14.281 2.455 1 96.56 86 PRO A N 1
ATOM 629 C CA . PRO A 1 86 ? -7.113 -14.578 3.885 1 96.56 86 PRO A CA 1
ATOM 630 C C . PRO A 1 86 ? -6.066 -15.578 4.363 1 96.56 86 PRO A C 1
ATOM 632 O O . PRO A 1 86 ? -5.629 -16.438 3.59 1 96.56 86 PRO A O 1
ATOM 635 N N . ALA A 1 87 ? -5.73 -15.453 5.648 1 95.19 87 ALA A N 1
ATOM 636 C CA . ALA A 1 87 ? -4.801 -16.391 6.281 1 95.19 87 ALA A CA 1
ATOM 637 C C . ALA A 1 87 ? -5.27 -17.828 6.121 1 95.19 87 ALA A C 1
ATOM 639 O O . ALA A 1 87 ? -6.469 -18.109 6.199 1 95.19 87 ALA A O 1
ATOM 640 N N . HIS A 1 88 ? -4.289 -18.703 5.871 1 95.69 88 HIS A N 1
ATOM 641 C CA . HIS A 1 88 ? -4.48 -20.141 5.855 1 95.69 88 HIS A CA 1
ATOM 642 C C . HIS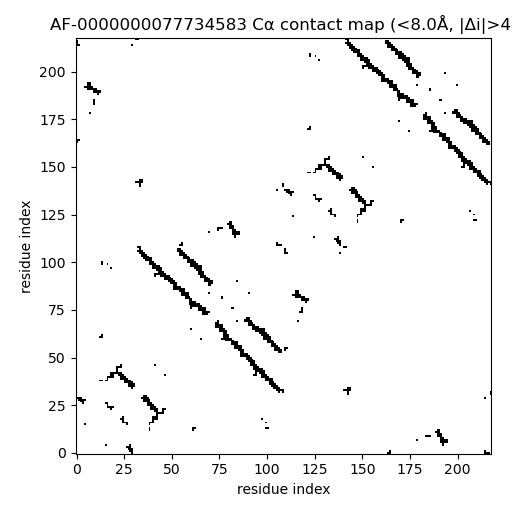 A 1 88 ? -5.289 -20.578 4.641 1 95.69 88 HIS A C 1
ATOM 644 O O . HIS A 1 88 ? -5.789 -21.703 4.594 1 95.69 88 HIS A O 1
ATOM 650 N N . HIS A 1 89 ? -5.496 -19.797 3.742 1 96.81 89 HIS A N 1
ATOM 651 C CA . HIS A 1 89 ? -6.07 -20.141 2.445 1 96.81 89 HIS A CA 1
ATOM 652 C C . HIS A 1 89 ? -5 -20.156 1.357 1 96.81 89 HIS A C 1
ATOM 654 O O . HIS A 1 89 ? -4.246 -19.203 1.208 1 96.81 89 HIS A O 1
ATOM 660 N N . PRO A 1 90 ? -4.93 -21.25 0.646 1 97.94 90 PRO A N 1
ATOM 661 C CA . PRO A 1 90 ? -3.938 -21.297 -0.432 1 97.94 90 PRO A CA 1
ATOM 662 C C . PRO A 1 90 ? -4.137 -20.203 -1.471 1 97.94 90 PRO A C 1
ATOM 664 O O . PRO A 1 90 ? -5.273 -19.906 -1.853 1 97.94 90 PRO A O 1
ATOM 667 N N . HIS A 1 91 ? -3.096 -19.609 -1.867 1 98.56 91 HIS A N 1
ATOM 668 C CA . HIS A 1 91 ? -3.141 -18.562 -2.889 1 98.56 91 HIS A CA 1
ATOM 669 C C . HIS A 1 91 ? -1.893 -18.594 -3.762 1 98.56 91 HIS A C 1
ATOM 671 O O . HIS A 1 91 ? -0.87 -19.172 -3.371 1 98.56 91 HIS A O 1
ATOM 677 N N . ALA A 1 92 ? -1.97 -18.109 -4.945 1 98.5 92 ALA A N 1
ATOM 678 C CA . ALA A 1 92 ? -0.891 -17.984 -5.926 1 98.5 92 ALA A CA 1
ATOM 679 C C . ALA A 1 92 ? -1.001 -16.672 -6.703 1 98.5 92 ALA A C 1
ATOM 681 O O . ALA A 1 92 ? -2.07 -16.062 -6.754 1 98.5 92 ALA A O 1
ATOM 682 N N . VAL A 1 93 ? 0.142 -16.297 -7.246 1 98.62 93 VAL A N 1
ATOM 683 C CA . VAL A 1 93 ? 0.177 -15.086 -8.062 1 98.62 93 VAL A CA 1
ATOM 684 C C . VAL A 1 93 ? 1.012 -15.336 -9.32 1 98.62 93 VAL A C 1
ATOM 686 O O . VAL A 1 93 ? 2.07 -15.961 -9.25 1 98.62 93 VAL A O 1
ATOM 689 N N . HIS A 1 94 ? 0.646 -14.867 -10.398 1 98 94 HIS A N 1
ATOM 690 C CA . HIS A 1 94 ? 1.496 -14.812 -11.586 1 98 94 HIS A CA 1
ATOM 691 C C . HIS A 1 94 ? 1.172 -13.586 -12.438 1 98 94 HIS A C 1
ATOM 693 O O . HIS A 1 94 ? 0.062 -13.055 -12.367 1 98 94 HIS A O 1
ATOM 699 N N . GLY A 1 95 ? 2.205 -13.148 -13.227 1 98.44 95 GLY A N 1
ATOM 700 C CA . GLY A 1 95 ? 2.006 -12.062 -14.18 1 98.44 95 GLY A CA 1
ATOM 701 C C . GLY A 1 95 ? 1.487 -12.539 -15.523 1 98.44 95 GLY A C 1
ATOM 702 O O . GLY A 1 95 ? 2.225 -13.156 -16.297 1 98.44 95 GLY A O 1
ATOM 703 N N . THR A 1 96 ? 0.227 -12.305 -15.828 1 98.25 96 THR A N 1
ATOM 704 C CA . THR A 1 96 ? -0.277 -12.602 -17.172 1 98.25 96 THR A CA 1
ATOM 705 C C . THR A 1 96 ? 0.369 -11.695 -18.203 1 98.25 96 THR A C 1
ATOM 707 O O . THR A 1 96 ? 0.477 -12.062 -19.375 1 98.25 96 THR A O 1
ATOM 710 N N . GLU A 1 97 ? 0.721 -10.523 -17.875 1 97.94 97 GLU A N 1
ATOM 711 C CA . GLU A 1 97 ? 1.676 -9.594 -18.469 1 97.94 97 GLU A CA 1
ATOM 712 C C . GLU A 1 97 ? 2.766 -9.211 -17.469 1 97.94 97 GLU A C 1
ATOM 714 O O . GLU A 1 97 ? 2.832 -9.773 -16.375 1 97.94 97 GLU A O 1
ATOM 719 N N . ASN A 1 98 ? 3.676 -8.352 -17.969 1 98.44 98 ASN A N 1
ATOM 720 C CA . ASN A 1 98 ? 4.5 -7.742 -16.938 1 98.44 98 ASN A CA 1
ATOM 721 C C . ASN A 1 98 ? 3.645 -7.152 -15.82 1 98.44 98 ASN A C 1
ATOM 723 O O . ASN A 1 98 ? 2.652 -6.473 -16.078 1 98.44 98 ASN A O 1
ATOM 727 N N . PHE A 1 99 ? 4.031 -7.48 -14.523 1 98.81 99 PHE A N 1
ATOM 728 C CA . PHE A 1 99 ? 3.146 -7.188 -13.406 1 98.81 99 PHE A CA 1
ATOM 729 C C . PHE A 1 99 ? 3.947 -6.758 -12.18 1 98.81 99 PHE A C 1
ATOM 731 O O . PHE A 1 99 ? 4.879 -7.453 -11.766 1 98.81 99 PHE A O 1
ATOM 738 N N . LYS A 1 100 ? 3.662 -5.605 -11.57 1 98.88 100 LYS A N 1
ATOM 739 C CA . LYS A 1 100 ? 4.242 -5.152 -10.312 1 98.88 100 LYS A CA 1
ATOM 740 C C . LYS A 1 100 ? 3.176 -5.023 -9.227 1 98.88 100 LYS A C 1
ATOM 742 O O . LYS A 1 100 ? 2.062 -4.57 -9.5 1 98.88 100 LYS A O 1
ATOM 747 N N . MET A 1 101 ? 3.549 -5.426 -8.016 1 98.81 101 MET A N 1
ATOM 748 C CA . MET A 1 101 ? 2.578 -5.398 -6.93 1 98.81 101 MET A CA 1
ATOM 749 C C . MET A 1 101 ? 3.25 -5.039 -5.609 1 98.81 101 MET A C 1
ATOM 751 O O . MET A 1 101 ? 4.465 -5.191 -5.465 1 98.81 101 MET A O 1
ATOM 755 N N . LEU A 1 102 ? 2.461 -4.453 -4.719 1 98.69 102 LEU A N 1
ATOM 756 C CA . LEU A 1 102 ? 2.771 -4.309 -3.301 1 98.69 102 LEU A CA 1
ATOM 757 C C . LEU A 1 102 ? 2.088 -5.398 -2.48 1 98.69 102 LEU A C 1
ATOM 759 O O . LEU A 1 102 ? 0.869 -5.566 -2.559 1 98.69 102 LEU A O 1
ATOM 763 N N . LEU A 1 103 ? 2.857 -6.176 -1.741 1 98.25 103 LEU A N 1
ATOM 764 C CA . LEU A 1 103 ? 2.336 -7.211 -0.858 1 98.25 103 LEU A CA 1
ATOM 765 C C . LEU A 1 103 ? 2.453 -6.793 0.604 1 98.25 103 LEU A C 1
ATOM 767 O O . LEU A 1 103 ? 3.541 -6.438 1.067 1 98.25 103 LEU A O 1
ATOM 771 N N . VAL A 1 104 ? 1.385 -6.766 1.275 1 95.69 104 VAL A N 1
ATOM 772 C CA . VAL A 1 104 ? 1.349 -6.555 2.719 1 95.69 104 VAL A CA 1
ATOM 773 C C . VAL A 1 104 ? 0.847 -7.82 3.412 1 95.69 104 VAL A C 1
ATOM 775 O O . VAL A 1 104 ? -0.264 -8.281 3.143 1 95.69 104 VAL A O 1
ATOM 778 N N . VAL A 1 105 ? 1.635 -8.344 4.246 1 94.06 105 VAL A N 1
ATOM 779 C CA . VAL A 1 105 ? 1.214 -9.492 5.039 1 94.06 105 VAL A CA 1
ATOM 780 C C . VAL A 1 105 ? 1.094 -9.094 6.508 1 94.06 105 VAL A C 1
ATOM 782 O O . VAL A 1 105 ? 2.035 -8.547 7.086 1 94.06 105 VAL A O 1
ATOM 785 N N . ALA A 1 106 ? -0.042 -9.297 7.051 1 91.25 106 ALA A N 1
ATOM 786 C CA . ALA A 1 106 ? -0.302 -9.023 8.461 1 91.25 106 ALA A CA 1
ATOM 787 C C . ALA A 1 106 ? -0.351 -10.312 9.273 1 91.25 106 ALA A C 1
ATOM 789 O O . ALA A 1 106 ? -1.26 -11.133 9.094 1 91.25 106 ALA A O 1
ATOM 790 N N . PHE A 1 107 ? 0.58 -10.383 10.117 1 86.38 107 PHE A N 1
ATOM 791 C CA . PHE A 1 107 ? 0.676 -11.602 10.906 1 86.38 107 PHE A CA 1
ATOM 792 C C . PHE A 1 107 ? -0.074 -11.453 12.227 1 86.38 107 PHE A C 1
ATOM 794 O O . PHE A 1 107 ? -0.188 -10.352 12.758 1 86.38 107 PHE A O 1
ATOM 801 N N . PRO A 1 108 ? -0.633 -12.586 12.688 1 77.38 108 PRO A N 1
ATOM 802 C CA . PRO A 1 108 ? -1.339 -12.531 13.969 1 77.38 108 PRO A CA 1
ATOM 803 C C . PRO A 1 108 ? -0.427 -12.141 15.133 1 77.38 108 PRO A C 1
ATOM 805 O O . PRO A 1 108 ? 0.767 -12.453 15.117 1 77.38 108 PRO A O 1
ATOM 808 N N . SER A 1 109 ? -0.775 -11.055 15.93 1 65.25 109 SER A N 1
ATOM 809 C CA . SER A 1 109 ? -0.031 -10.742 17.141 1 65.25 109 SER A CA 1
ATOM 810 C C . SER A 1 109 ? -0.038 -11.922 18.109 1 65.25 109 SER A C 1
ATOM 812 O O . SER A 1 109 ? -0.979 -12.719 18.109 1 65.25 109 SER A O 1
ATOM 814 N N . MET B 1 1 ? -4.867 -9.398 11.953 1 82.38 1 MET B N 1
ATOM 815 C CA . MET B 1 1 ? -5.832 -9.633 10.883 1 82.38 1 MET B CA 1
ATOM 816 C C . MET B 1 1 ? -6.32 -8.312 10.297 1 82.38 1 MET B C 1
ATOM 818 O O . MET B 1 1 ? -6.355 -7.297 10.992 1 82.38 1 MET B O 1
ATOM 822 N N . LEU B 1 2 ? -6.562 -8.367 8.969 1 91.25 2 LEU B N 1
ATOM 823 C CA . LEU B 1 2 ? -7.07 -7.172 8.305 1 91.25 2 LEU B CA 1
ATOM 824 C C . LEU B 1 2 ? -8.555 -6.984 8.594 1 91.25 2 LEU B C 1
ATOM 826 O O . LEU B 1 2 ? -9.312 -7.957 8.625 1 91.25 2 LEU B O 1
ATOM 830 N N . ARG B 1 3 ? -8.93 -5.801 8.938 1 92.56 3 ARG B N 1
ATOM 831 C CA . ARG B 1 3 ? -10.336 -5.473 9.188 1 92.56 3 ARG B CA 1
ATOM 832 C C . ARG B 1 3 ? -10.812 -4.379 8.234 1 92.56 3 ARG B C 1
ATOM 834 O O . ARG B 1 3 ? -10.008 -3.75 7.547 1 92.56 3 ARG B O 1
ATOM 841 N N . ASN B 1 4 ? -12.156 -4.246 8.094 1 95.75 4 ASN B N 1
ATOM 842 C CA . ASN B 1 4 ? -12.836 -3.186 7.352 1 95.75 4 ASN B CA 1
ATOM 843 C C . ASN B 1 4 ? -12.531 -3.264 5.859 1 95.75 4 ASN B C 1
ATOM 845 O O . ASN B 1 4 ? -12.43 -2.236 5.188 1 95.75 4 ASN B O 1
ATOM 849 N N . ILE B 1 5 ? -12.203 -4.395 5.391 1 95.75 5 ILE B N 1
ATOM 850 C CA . ILE B 1 5 ? -11.906 -4.609 3.98 1 95.75 5 ILE B CA 1
ATOM 851 C C . ILE B 1 5 ? -12.438 -5.973 3.543 1 95.75 5 ILE B C 1
ATOM 853 O O . ILE B 1 5 ? -12.258 -6.973 4.246 1 95.75 5 ILE B O 1
ATOM 857 N N . PRO B 1 6 ? -13.219 -6.066 2.445 1 94.81 6 PRO B N 1
ATOM 858 C CA . PRO B 1 6 ? -13.688 -7.367 1.969 1 94.81 6 PRO B CA 1
ATOM 859 C C . PRO B 1 6 ? -12.547 -8.312 1.604 1 94.81 6 PRO B C 1
ATOM 861 O O . PRO B 1 6 ? -11.516 -7.871 1.09 1 94.81 6 PRO B O 1
ATOM 864 N N . GLU B 1 7 ? -12.742 -9.57 1.894 1 94.44 7 GLU B N 1
ATOM 865 C CA . GLU B 1 7 ? -11.773 -10.594 1.515 1 94.44 7 GLU B CA 1
ATOM 866 C C . GLU B 1 7 ? -12.156 -11.258 0.196 1 94.44 7 GLU B C 1
ATOM 868 O O . GLU B 1 7 ? -13.336 -11.328 -0.148 1 94.44 7 GLU B O 1
ATOM 873 N N . THR B 1 8 ? -11.133 -11.711 -0.565 1 95.69 8 THR B N 1
ATOM 874 C CA . THR B 1 8 ? -11.312 -12.516 -1.771 1 95.69 8 THR B CA 1
ATOM 875 C C . THR B 1 8 ? -12.203 -11.789 -2.777 1 95.69 8 THR B C 1
ATOM 877 O O . THR B 1 8 ? -13.148 -12.375 -3.311 1 95.69 8 THR B O 1
ATOM 880 N N . GLU B 1 9 ? -11.992 -10.516 -2.939 1 96.31 9 GLU B N 1
ATOM 881 C CA . GLU B 1 9 ? -12.656 -9.664 -3.924 1 96.31 9 GLU B CA 1
ATOM 882 C C . GLU B 1 9 ? -11.719 -8.586 -4.449 1 96.31 9 GLU B C 1
ATOM 884 O O . GLU B 1 9 ? -10.977 -7.969 -3.678 1 96.31 9 GLU B O 1
ATOM 889 N N . VAL B 1 10 ? -11.789 -8.391 -5.816 1 98.25 10 VAL B N 1
ATOM 890 C CA . VAL B 1 10 ? -11.016 -7.305 -6.41 1 98.25 10 VAL B CA 1
ATOM 891 C C . VAL B 1 10 ? -11.664 -5.965 -6.078 1 98.25 10 VAL B C 1
ATOM 893 O O . VAL B 1 10 ? -12.875 -5.797 -6.234 1 98.25 10 VAL B O 1
ATOM 896 N N . LEU B 1 11 ? -10.906 -5.074 -5.578 1 98.38 11 LEU B N 1
ATOM 897 C CA . LEU B 1 11 ? -11.43 -3.762 -5.207 1 98.38 11 LEU B CA 1
ATOM 898 C C . LEU B 1 11 ? -10.359 -2.688 -5.375 1 98.38 11 LEU B C 1
ATOM 900 O O . LEU B 1 11 ? -9.211 -2.994 -5.684 1 98.38 11 LEU B O 1
ATOM 904 N N . ARG B 1 12 ? -10.75 -1.429 -5.332 1 98.44 12 ARG B N 1
ATOM 905 C CA . ARG B 1 12 ? -9.836 -0.298 -5.195 1 98.44 12 ARG B CA 1
ATOM 906 C C . ARG B 1 12 ? -9.875 0.266 -3.777 1 98.44 12 ARG B C 1
ATOM 908 O O . ARG B 1 12 ? -10.945 0.6 -3.264 1 98.44 12 ARG B O 1
ATOM 915 N N . LEU B 1 13 ? -8.719 0.392 -3.148 1 98.5 13 LEU B N 1
ATOM 916 C CA . LEU B 1 13 ? -8.648 0.871 -1.773 1 98.5 13 LEU B CA 1
ATOM 917 C C . LEU B 1 13 ? -9.305 2.242 -1.644 1 98.5 13 LEU B C 1
ATOM 919 O O . LEU B 1 13 ? -9.938 2.537 -0.628 1 98.5 13 LEU B O 1
ATOM 923 N N . SER B 1 14 ? -9.164 3.07 -2.705 1 98.38 14 SER B N 1
ATOM 924 C CA . SER B 1 14 ? -9.727 4.418 -2.682 1 98.38 14 SER B CA 1
ATOM 925 C C . SER B 1 14 ? -11.242 4.379 -2.531 1 98.38 14 SER B C 1
ATOM 927 O O . SER B 1 14 ? -11.844 5.332 -2.031 1 98.38 14 SER B O 1
ATOM 929 N N . ASP B 1 15 ? -11.875 3.293 -2.945 1 98.25 15 ASP B N 1
ATOM 930 C CA . ASP B 1 15 ? -13.328 3.188 -2.908 1 98.25 15 ASP B CA 1
ATOM 931 C C . ASP B 1 15 ? -13.828 2.9 -1.491 1 98.25 15 ASP B C 1
ATOM 933 O O . ASP B 1 15 ? -15.023 2.99 -1.216 1 98.25 15 ASP B O 1
ATOM 937 N N . LEU B 1 16 ? -12.93 2.586 -0.555 1 98.19 16 LEU B N 1
ATOM 938 C CA . LEU B 1 16 ? -13.312 2.176 0.792 1 98.19 16 LEU B CA 1
ATOM 939 C C . LEU B 1 16 ? -13.484 3.387 1.702 1 98.19 16 LEU B C 1
ATOM 941 O O . LEU B 1 16 ? -13.945 3.254 2.84 1 98.19 16 LEU B O 1
ATOM 945 N N . VAL B 1 17 ? -13.102 4.539 1.263 1 98.31 17 VAL B N 1
ATOM 946 C CA . VAL B 1 17 ? -13.336 5.793 1.968 1 98.31 17 VAL B CA 1
ATOM 947 C C . VAL B 1 17 ? -13.969 6.812 1.019 1 98.31 17 VAL B C 1
ATOM 949 O O . VAL B 1 17 ? -13.656 6.832 -0.175 1 98.31 17 VAL B O 1
ATOM 952 N N . THR B 1 18 ? -14.836 7.609 1.505 1 98.12 18 THR B N 1
ATOM 953 C CA . THR B 1 18 ? -15.555 8.594 0.707 1 98.12 18 THR B CA 1
ATOM 954 C C . THR B 1 18 ? -15.289 10.008 1.219 1 98.12 18 THR B C 1
ATOM 956 O O . THR B 1 18 ? -15.242 10.234 2.43 1 98.12 18 THR B O 1
ATOM 959 N N . TYR B 1 19 ? -15.117 10.891 0.269 1 98.25 19 TYR B N 1
ATOM 960 C CA . TYR B 1 19 ? -15 12.297 0.645 1 98.25 19 TYR B CA 1
ATOM 961 C C . TYR B 1 19 ? -16.25 12.766 1.371 1 98.25 19 TYR B C 1
ATOM 963 O O . TYR B 1 19 ? -17.375 12.406 0.993 1 98.25 19 TYR B O 1
ATOM 971 N N . ALA B 1 20 ? -16.016 13.492 2.48 1 97.75 20 ALA B N 1
ATOM 972 C CA . ALA B 1 20 ? -17.078 14.156 3.217 1 97.75 20 ALA B CA 1
ATOM 973 C C . ALA B 1 20 ? -16.75 15.617 3.484 1 97.75 20 ALA B C 1
ATOM 975 O O . ALA B 1 20 ? -15.656 15.922 3.977 1 97.75 20 ALA B O 1
ATOM 976 N N . SER B 1 21 ? -17.703 16.438 3.191 1 96.19 21 SER B N 1
ATOM 977 C CA . SER B 1 21 ? -17.453 17.875 3.256 1 96.19 21 SER B CA 1
ATOM 978 C C . SER B 1 21 ? -16.953 18.281 4.637 1 96.19 21 SER B C 1
ATOM 980 O O . SER B 1 21 ? -17.531 17.906 5.652 1 96.19 21 SER B O 1
ATOM 982 N N . GLY B 1 22 ? -15.828 19 4.609 1 97.06 22 GLY B N 1
ATOM 983 C CA . GLY B 1 22 ? -15.258 19.594 5.809 1 97.06 22 GLY B CA 1
ATOM 984 C C . GLY B 1 22 ? -14.727 18.562 6.789 1 97.06 22 GLY B C 1
ATOM 985 O O . GLY B 1 22 ? -14.633 18.828 7.988 1 97.06 22 GLY B O 1
ATOM 986 N N . GLN B 1 23 ? -14.477 17.359 6.305 1 97.31 23 GLN B N 1
ATOM 987 C CA . GLN B 1 23 ? -14.117 16.297 7.227 1 97.31 23 GLN B CA 1
ATOM 988 C C . GLN B 1 23 ? -12.914 15.508 6.707 1 97.31 23 GLN B C 1
ATOM 990 O O . GLN B 1 23 ? -12.609 15.547 5.512 1 97.31 23 GLN B O 1
ATOM 995 N N . VAL B 1 24 ? -12.18 14.969 7.629 1 98.44 24 VAL B N 1
ATOM 996 C CA . VAL B 1 24 ? -11.273 13.859 7.355 1 98.44 24 VAL B CA 1
ATOM 997 C C . VAL B 1 24 ? -11.938 12.539 7.73 1 98.44 24 VAL B C 1
ATOM 999 O O . VAL B 1 24 ? -12.383 12.367 8.867 1 98.44 24 VAL B O 1
ATOM 1002 N N . VAL B 1 25 ? -12.094 11.703 6.77 1 98.5 25 VAL B N 1
ATOM 1003 C CA . VAL B 1 25 ? -12.648 10.375 7.004 1 98.5 25 VAL B CA 1
ATOM 1004 C C . VAL B 1 25 ? -11.523 9.344 7.016 1 98.5 25 VAL B C 1
ATOM 1006 O O . VAL B 1 25 ? -10.578 9.438 6.234 1 98.5 25 VAL B O 1
ATOM 1009 N N . SER B 1 26 ? -11.578 8.367 7.895 1 98.19 26 SER B N 1
ATOM 1010 C CA . SER B 1 26 ? -10.539 7.344 7.938 1 98.19 26 SER B CA 1
ATOM 1011 C C . SER B 1 26 ? -11.141 5.953 8.109 1 98.19 26 SER B C 1
ATOM 1013 O O . SER B 1 26 ? -12.305 5.816 8.492 1 98.19 26 SER B O 1
ATOM 1015 N N . LYS B 1 27 ? -10.484 5.004 7.738 1 98.12 27 LYS B N 1
ATOM 1016 C CA . LYS B 1 27 ? -10.797 3.586 7.895 1 98.12 27 LYS B CA 1
ATOM 1017 C C . LYS B 1 27 ? -9.539 2.777 8.203 1 98.12 27 LYS B C 1
ATOM 1019 O O . LYS B 1 27 ? -8.648 2.658 7.355 1 98.12 27 LYS B O 1
ATOM 1024 N N . THR B 1 28 ? -9.383 2.215 9.406 1 97.62 28 THR B N 1
ATOM 1025 C CA . THR B 1 28 ? -8.211 1.435 9.805 1 97.62 28 THR B CA 1
ATOM 1026 C C . THR B 1 28 ? -8.344 -0.012 9.336 1 97.62 28 THR B C 1
ATOM 1028 O O . THR B 1 28 ? -9.352 -0.667 9.602 1 97.62 28 THR B O 1
ATOM 1031 N N . LEU B 1 29 ? -7.367 -0.466 8.648 1 96.12 29 LEU B N 1
ATOM 1032 C CA . LEU B 1 29 ? -7.387 -1.825 8.117 1 96.12 29 LEU B CA 1
ATOM 1033 C C . LEU B 1 29 ? -6.688 -2.789 9.07 1 96.12 29 LEU B C 1
ATOM 1035 O O . LEU B 1 29 ? -7.02 -3.977 9.117 1 96.12 29 LEU B O 1
ATOM 1039 N N . ILE B 1 30 ? -5.656 -2.309 9.734 1 92.06 30 ILE B N 1
ATOM 1040 C CA . ILE B 1 30 ? -4.934 -3.107 10.719 1 92.06 30 ILE B CA 1
ATOM 1041 C C . ILE B 1 30 ? -4.191 -2.189 11.68 1 92.06 30 ILE B C 1
ATOM 1043 O O . ILE B 1 30 ? -3.693 -1.132 11.289 1 92.06 30 ILE B O 1
ATOM 1047 N N . GLN B 1 31 ? -4.152 -2.539 12.938 1 89 31 GLN B N 1
ATOM 1048 C CA . GLN B 1 31 ? -3.391 -1.861 13.977 1 89 31 GLN B CA 1
ATOM 1049 C C . GLN B 1 31 ? -2.893 -2.854 15.031 1 89 31 GLN B C 1
ATOM 1051 O O . GLN B 1 31 ? -3.693 -3.494 15.711 1 89 31 GLN B O 1
ATOM 1056 N N . ASN B 1 32 ? -1.656 -2.98 15.102 1 84.44 32 ASN B N 1
ATOM 1057 C CA . ASN B 1 32 ? -1.047 -3.803 16.141 1 84.44 32 ASN B CA 1
ATOM 1058 C C . ASN B 1 32 ? 0.276 -3.213 16.625 1 84.44 32 ASN B C 1
ATOM 1060 O O . ASN B 1 32 ? 0.54 -2.025 16.422 1 84.44 32 ASN B O 1
ATOM 1064 N N . GLU B 1 33 ? 1.033 -3.975 17.359 1 81.31 33 GLU B N 1
ATOM 1065 C CA . GLU B 1 33 ? 2.234 -3.432 17.984 1 81.31 33 GLU B CA 1
ATOM 1066 C C . GLU B 1 33 ? 3.285 -3.066 16.953 1 81.31 33 GLU B C 1
ATOM 1068 O O . GLU B 1 33 ? 4.102 -2.17 17.172 1 81.31 33 GLU B O 1
ATOM 1073 N N . GLY B 1 34 ? 3.225 -3.629 15.82 1 80.56 34 GLY B N 1
ATOM 1074 C CA . GLY B 1 34 ? 4.297 -3.443 14.859 1 80.56 34 GLY B CA 1
ATOM 1075 C C . GLY B 1 34 ? 3.906 -2.555 13.695 1 80.56 34 GLY B C 1
ATOM 1076 O O . GLY B 1 34 ? 4.77 -2.021 12.992 1 80.56 34 GLY B O 1
ATOM 1077 N N . LEU B 1 35 ? 2.486 -2.373 13.617 1 84.12 35 LEU B N 1
ATOM 1078 C CA . LEU B 1 35 ? 2.115 -1.7 12.375 1 84.12 35 LEU B CA 1
ATOM 1079 C C . LEU B 1 35 ? 0.74 -1.054 12.5 1 84.12 35 LEU B C 1
ATOM 1081 O O . LEU B 1 35 ? -0.106 -1.524 13.258 1 84.12 35 LEU B O 1
ATOM 1085 N N . GLY B 1 36 ? 0.507 -0.098 11.719 1 92.12 36 GLY B N 1
ATOM 1086 C CA . GLY B 1 36 ? -0.792 0.488 11.438 1 92.12 36 GLY B CA 1
ATOM 1087 C C . GLY B 1 36 ? -1.001 0.78 9.961 1 92.12 36 GLY B C 1
ATOM 1088 O O . GLY B 1 36 ? -0.101 1.288 9.289 1 92.12 36 GLY B O 1
ATOM 1089 N N . ILE B 1 37 ? -2.131 0.369 9.398 1 95.81 37 ILE B N 1
ATOM 1090 C CA . ILE B 1 37 ? -2.531 0.702 8.039 1 95.81 37 ILE B CA 1
ATOM 1091 C C . ILE B 1 37 ? -3.906 1.365 8.047 1 95.81 37 ILE B C 1
ATOM 1093 O O . ILE B 1 37 ? -4.883 0.775 8.516 1 95.81 37 ILE B O 1
ATOM 1097 N N . THR B 1 38 ? -3.947 2.461 7.586 1 98.19 38 THR B N 1
ATOM 1098 C CA . THR B 1 38 ? -5.176 3.248 7.625 1 98.19 38 THR B CA 1
ATOM 1099 C C . THR B 1 38 ? -5.406 3.959 6.297 1 98.19 38 THR B C 1
ATOM 1101 O O . THR B 1 38 ? -4.469 4.492 5.699 1 98.19 38 THR B O 1
ATOM 1104 N N . LEU B 1 39 ? -6.625 3.949 5.82 1 98.75 39 LEU B N 1
ATOM 1105 C CA . LEU B 1 39 ? -7.055 4.77 4.691 1 98.75 39 LEU B CA 1
ATOM 1106 C C . LEU B 1 39 ? -7.605 6.109 5.172 1 98.75 39 LEU B C 1
ATOM 1108 O O . LEU B 1 39 ? -8.273 6.176 6.207 1 98.75 39 LEU B O 1
ATOM 1112 N N . PHE B 1 40 ? -7.34 7.133 4.441 1 98.81 40 PHE B N 1
ATOM 1113 C CA . PHE B 1 40 ? -7.875 8.453 4.746 1 98.81 40 PHE B CA 1
ATOM 1114 C C . PHE B 1 40 ? -8.484 9.094 3.502 1 98.81 40 PHE B C 1
ATOM 1116 O O . PHE B 1 40 ? -7.984 8.898 2.393 1 98.81 40 PHE B O 1
ATOM 1123 N N . ALA B 1 41 ? -9.516 9.867 3.686 1 98.81 41 ALA B N 1
ATOM 1124 C CA . ALA B 1 41 ? -10.055 10.805 2.703 1 98.81 41 ALA B CA 1
ATOM 1125 C C . ALA B 1 41 ? -10.141 12.219 3.281 1 98.81 41 ALA B C 1
ATOM 1127 O O . ALA B 1 41 ? -10.742 12.43 4.336 1 98.81 41 ALA B O 1
ATOM 1128 N N . PHE B 1 42 ? -9.5 13.133 2.678 1 98.69 42 PHE B N 1
ATOM 1129 C CA . PHE B 1 42 ? -9.508 14.539 3.059 1 98.69 42 PHE B CA 1
ATOM 1130 C C . PHE B 1 42 ? -10.359 15.359 2.09 1 98.69 42 PHE B C 1
ATOM 1132 O O . PHE B 1 42 ? -10.07 15.398 0.891 1 98.69 42 PHE B O 1
ATOM 1139 N N . ALA B 1 43 ? -11.383 16.016 2.598 1 98.62 43 ALA B N 1
ATOM 1140 C CA . ALA B 1 43 ? -11.977 17.078 1.773 1 98.62 43 ALA B CA 1
ATOM 1141 C C . ALA B 1 43 ? -10.969 18.188 1.498 1 98.62 43 ALA B C 1
ATOM 1143 O O . ALA B 1 43 ? -10.023 18.375 2.26 1 98.62 43 ALA B O 1
ATOM 1144 N N . LYS B 1 44 ? -11.195 18.812 0.344 1 98.31 44 LYS B N 1
ATOM 1145 C CA . LYS B 1 44 ? -10.32 19.938 0.014 1 98.31 44 LYS B CA 1
ATOM 1146 C C . LYS B 1 44 ? -10.117 20.844 1.22 1 98.31 44 LYS B C 1
ATOM 1148 O O . LYS B 1 44 ? -11.086 21.281 1.844 1 98.31 44 LYS B O 1
ATOM 1153 N N . GLY B 1 45 ? -8.875 21.062 1.533 1 97.94 45 GLY B N 1
ATOM 1154 C CA . GLY B 1 45 ? -8.539 22 2.588 1 97.94 45 GLY B CA 1
ATOM 1155 C C . GLY B 1 45 ? -8.422 21.359 3.953 1 97.94 45 GLY B C 1
ATOM 1156 O O . GLY B 1 45 ? -7.879 21.953 4.887 1 97.94 45 GLY B O 1
ATOM 1157 N N . GLU B 1 46 ? -8.906 20.156 4.152 1 98.44 46 GLU B N 1
ATOM 1158 C CA . GLU B 1 46 ? -8.82 19.453 5.426 1 98.44 46 GLU B CA 1
ATOM 1159 C C . GLU B 1 46 ? -7.492 18.703 5.559 1 98.44 46 GLU B C 1
ATOM 1161 O O . GLU B 1 46 ? -6.801 18.484 4.566 1 98.44 46 GLU B O 1
ATOM 1166 N N . GLY B 1 47 ? -7.133 18.391 6.797 1 98.44 47 GLY B N 1
ATOM 1167 C CA . GLY B 1 47 ? -5.84 17.75 6.996 1 98.44 47 GLY B CA 1
ATOM 1168 C C . GLY B 1 47 ? -5.605 17.312 8.43 1 98.44 47 GLY B C 1
ATOM 1169 O O . GLY B 1 47 ? -6.535 17.312 9.242 1 98.44 47 GLY B O 1
ATOM 1170 N N . ILE B 1 48 ? -4.473 16.766 8.664 1 97.56 48 ILE B N 1
ATOM 1171 C CA . ILE B 1 48 ? -3.947 16.422 9.984 1 97.56 48 ILE B CA 1
ATOM 1172 C C . ILE B 1 48 ? -2.77 17.328 10.328 1 97.56 48 ILE B C 1
ATOM 1174 O O . ILE B 1 48 ? -1.798 17.406 9.57 1 97.56 48 ILE B O 1
ATOM 1178 N N . SER B 1 49 ? -2.869 17.922 11.414 1 96.5 49 SER B N 1
ATOM 1179 C CA . SER B 1 49 ? -1.874 18.906 11.82 1 96.5 49 SER B CA 1
ATOM 1180 C C . SER B 1 49 ? -0.549 18.25 12.18 1 96.5 49 SER B C 1
ATOM 1182 O O . SER B 1 49 ? -0.483 17.016 12.328 1 96.5 49 SER B O 1
ATOM 1184 N N . THR B 1 50 ? 0.442 19.078 12.359 1 97.25 50 THR B N 1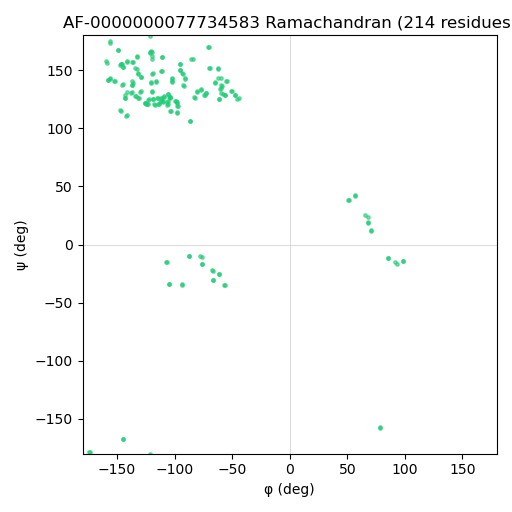
ATOM 1185 C CA . THR B 1 50 ? 1.806 18.609 12.594 1 97.25 50 THR B CA 1
ATOM 1186 C C . THR B 1 50 ? 1.872 17.75 13.844 1 97.25 50 THR B C 1
ATOM 1188 O O . THR B 1 50 ? 1.322 18.109 14.891 1 97.25 50 THR B O 1
ATOM 1191 N N . HIS B 1 51 ? 2.48 16.594 13.734 1 97.06 51 HIS B N 1
ATOM 1192 C CA . HIS B 1 51 ? 2.75 15.656 14.828 1 97.06 51 HIS B CA 1
ATOM 1193 C C . HIS B 1 51 ? 3.932 14.75 14.5 1 97.06 51 HIS B C 1
ATOM 1195 O O . HIS B 1 51 ? 4.496 14.828 13.406 1 97.06 51 HIS B O 1
ATOM 1201 N N . GLU B 1 52 ? 4.375 13.93 15.461 1 95.31 52 GLU B N 1
ATOM 1202 C CA . GLU B 1 52 ? 5.449 12.961 15.25 1 95.31 52 GLU B CA 1
ATOM 1203 C C . GLU B 1 52 ? 4.957 11.539 1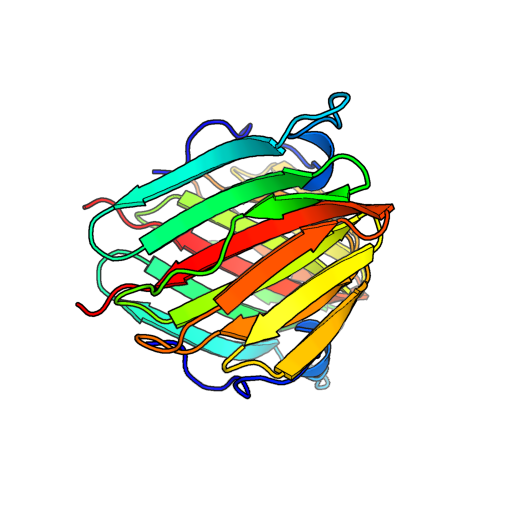5.469 1 95.31 52 GLU B C 1
ATOM 1205 O O . GLU B 1 52 ? 3.994 11.312 16.203 1 95.31 52 GLU B O 1
ATOM 1210 N N . SER B 1 53 ? 5.531 10.695 14.742 1 92.94 53 SER B N 1
ATOM 1211 C CA . SER B 1 53 ? 5.301 9.266 14.961 1 92.94 53 SER B CA 1
ATOM 1212 C C . SER B 1 53 ? 6.562 8.578 15.477 1 92.94 53 SER B C 1
ATOM 1214 O O . SER B 1 53 ? 7.676 8.969 15.125 1 92.94 53 SER B O 1
ATOM 1216 N N . LYS B 1 54 ? 6.441 7.484 16.312 1 92.69 54 LYS B N 1
ATOM 1217 C CA . LYS B 1 54 ? 7.57 6.699 16.812 1 92.69 54 LYS B CA 1
ATOM 1218 C C . LYS B 1 54 ? 8.125 5.781 15.727 1 92.69 54 LYS B C 1
ATOM 1220 O O . LYS B 1 54 ? 9.242 5.277 15.852 1 92.69 54 LYS B O 1
ATOM 1225 N N . GLY B 1 55 ? 7.363 5.582 14.719 1 93.31 55 GLY B N 1
ATOM 1226 C CA . GLY B 1 55 ? 7.777 4.734 13.609 1 93.31 55 GLY B CA 1
ATOM 1227 C C . GLY B 1 55 ? 7.828 5.469 12.281 1 93.31 55 GLY B C 1
ATOM 1228 O O . GLY B 1 55 ? 7.359 6.602 12.172 1 93.31 55 GLY B O 1
ATOM 1229 N N . ASP B 1 56 ? 8.469 4.84 11.312 1 95.38 56 ASP B N 1
ATOM 1230 C CA . ASP B 1 56 ? 8.406 5.359 9.953 1 95.38 56 ASP B CA 1
ATOM 1231 C C . ASP B 1 56 ? 6.988 5.289 9.398 1 95.38 56 ASP B C 1
ATOM 1233 O O . ASP B 1 56 ? 6.273 4.312 9.625 1 95.38 56 ASP B O 1
ATOM 1237 N N . ALA B 1 57 ? 6.633 6.289 8.727 1 96.69 57 ALA B N 1
ATOM 1238 C CA . ALA B 1 57 ? 5.32 6.328 8.086 1 96.69 57 ALA B CA 1
ATOM 1239 C C . ALA B 1 57 ? 5.449 6.473 6.57 1 96.69 57 ALA B C 1
ATOM 1241 O O . ALA B 1 57 ? 6.258 7.266 6.082 1 96.69 57 ALA B O 1
ATOM 1242 N N . MET B 1 58 ? 4.762 5.699 5.855 1 97.44 58 MET B N 1
ATOM 1243 C CA . MET B 1 58 ? 4.711 5.785 4.398 1 97.44 58 MET B CA 1
ATOM 1244 C C . MET B 1 58 ? 3.314 6.164 3.924 1 97.44 58 MET B C 1
ATOM 1246 O O . MET B 1 58 ? 2.33 5.531 4.305 1 97.44 58 MET B O 1
ATOM 1250 N N . VAL B 1 59 ? 3.238 7.199 3.135 1 98.69 59 VAL B N 1
ATOM 1251 C CA . VAL B 1 59 ? 1.991 7.645 2.523 1 98.69 59 VAL B CA 1
ATOM 1252 C C . VAL B 1 59 ? 1.984 7.281 1.04 1 98.69 59 VAL B C 1
ATOM 1254 O O . VAL B 1 59 ? 2.969 7.516 0.334 1 98.69 59 VAL B O 1
ATOM 1257 N N . THR B 1 60 ? 0.963 6.672 0.594 1 98.75 60 THR B N 1
ATOM 1258 C CA . THR B 1 60 ? 0.682 6.484 -0.825 1 98.75 60 THR B CA 1
ATOM 1259 C C . THR B 1 60 ? -0.616 7.188 -1.216 1 98.75 60 THR B C 1
ATOM 1261 O O . THR B 1 60 ? -1.68 6.887 -0.669 1 98.75 60 THR B O 1
ATOM 1264 N N . ALA B 1 61 ? -0.497 8.102 -2.135 1 98.81 61 ALA B N 1
ATOM 1265 C CA . ALA B 1 61 ? -1.686 8.797 -2.625 1 98.81 61 ALA B CA 1
ATOM 1266 C C . ALA B 1 61 ? -2.531 7.875 -3.502 1 98.81 61 ALA B C 1
ATOM 1268 O O . ALA B 1 61 ? -2.014 7.223 -4.41 1 98.81 61 ALA B O 1
ATOM 1269 N N . LEU B 1 62 ? -3.795 7.82 -3.225 1 98.69 62 LEU B N 1
ATOM 1270 C CA . LEU B 1 62 ? -4.699 6.938 -3.955 1 98.69 62 LEU B CA 1
ATOM 1271 C C . LEU B 1 62 ? -5.559 7.734 -4.934 1 98.69 62 LEU B C 1
ATOM 1273 O O . LEU B 1 62 ? -5.988 7.203 -5.961 1 98.69 62 LEU B O 1
ATOM 1277 N N . ASP B 1 63 ? -5.914 8.93 -4.586 1 98.56 63 ASP B N 1
ATOM 1278 C CA . ASP B 1 63 ? -6.766 9.82 -5.375 1 98.56 63 ASP B CA 1
ATOM 1279 C C . ASP B 1 63 ? -6.516 11.281 -5.008 1 98.56 63 ASP B C 1
ATOM 1281 O O . ASP B 1 63 ? -6.273 11.602 -3.844 1 98.56 63 ASP B O 1
ATOM 1285 N N . GLY B 1 64 ? -6.559 12.195 -6.016 1 98.31 64 GLY B N 1
ATOM 1286 C CA . GLY B 1 64 ? -6.453 13.625 -5.777 1 98.31 64 GLY B CA 1
ATOM 1287 C C . GLY B 1 64 ? -5.031 14.086 -5.527 1 98.31 64 GLY B C 1
ATOM 1288 O O . GLY B 1 64 ? -4.086 13.539 -6.105 1 98.31 64 GLY B O 1
ATOM 1289 N N . VAL B 1 65 ? -4.934 15.203 -4.879 1 98.62 65 VAL B N 1
ATOM 1290 C CA . VAL B 1 65 ? -3.645 15.836 -4.633 1 98.62 65 VAL B CA 1
ATOM 1291 C C . VAL B 1 65 ? -3.557 16.281 -3.172 1 98.62 65 VAL B C 1
ATOM 1293 O O . VAL B 1 65 ? -4.473 16.922 -2.654 1 98.62 65 VAL B O 1
ATOM 1296 N N . GLY B 1 66 ? -2.471 15.859 -2.523 1 98.62 66 GLY B N 1
ATOM 1297 C CA . GLY B 1 66 ? -2.207 16.25 -1.147 1 98.62 66 GLY B CA 1
ATOM 1298 C C . GLY B 1 66 ? -0.877 16.969 -0.974 1 98.62 66 GLY B C 1
ATOM 1299 O O . GLY B 1 66 ? -0.046 16.969 -1.884 1 98.62 66 GLY B O 1
ATOM 1300 N N . CYS B 1 67 ? -0.766 17.578 0.153 1 98.75 67 CYS B N 1
ATOM 1301 C CA . CYS B 1 67 ? 0.49 18.188 0.576 1 98.75 67 CYS B CA 1
ATOM 1302 C C . CYS B 1 67 ? 1.001 17.547 1.861 1 98.75 67 CYS B C 1
ATOM 1304 O O . CYS B 1 67 ? 0.279 17.484 2.857 1 98.75 67 CYS B O 1
ATOM 1306 N N . ILE B 1 68 ? 2.236 17.062 1.804 1 98.81 68 ILE B N 1
ATOM 1307 C CA . ILE B 1 68 ? 2.914 16.484 2.957 1 98.81 68 ILE B CA 1
ATOM 1308 C C . ILE B 1 68 ? 4.027 17.422 3.428 1 98.81 68 ILE B C 1
ATOM 1310 O O . ILE B 1 68 ? 4.855 17.859 2.627 1 98.81 68 ILE B O 1
ATOM 1314 N N . THR B 1 69 ? 4.023 17.734 4.621 1 98.62 69 THR B N 1
ATOM 1315 C CA . THR B 1 69 ? 5.086 18.547 5.195 1 98.62 69 THR B CA 1
ATOM 1316 C C . THR B 1 69 ? 5.953 17.734 6.141 1 98.62 69 THR B C 1
ATOM 1318 O O . THR B 1 69 ? 5.438 17.078 7.051 1 98.62 69 THR B O 1
ATOM 1321 N N . ILE B 1 70 ? 7.227 17.703 5.859 1 98.25 70 ILE B N 1
ATOM 1322 C CA . ILE B 1 70 ? 8.195 17.016 6.695 1 98.25 70 ILE B CA 1
ATOM 1323 C C . ILE B 1 70 ? 9.305 17.984 7.109 1 98.25 70 ILE B C 1
ATOM 1325 O O . ILE B 1 70 ? 9.984 18.562 6.258 1 98.25 70 ILE B O 1
ATOM 1329 N N . ASP B 1 71 ? 9.477 18.141 8.375 1 97.81 71 ASP B N 1
ATOM 1330 C CA . ASP B 1 71 ? 10.5 19.062 8.883 1 97.81 71 ASP B CA 1
ATOM 1331 C C . ASP B 1 71 ? 10.383 20.438 8.234 1 97.81 71 ASP B C 1
ATOM 1333 O O . ASP B 1 71 ? 11.383 21.016 7.805 1 97.81 71 ASP B O 1
ATOM 1337 N N . GLY B 1 72 ? 9.148 20.812 8.055 1 97.25 72 GLY B N 1
ATOM 1338 C CA . GLY B 1 72 ? 8.891 22.156 7.574 1 97.25 72 GLY B CA 1
ATOM 1339 C C . GLY B 1 72 ? 8.938 22.266 6.062 1 97.25 72 GLY B C 1
ATOM 1340 O O . GLY B 1 72 ? 8.609 23.312 5.496 1 97.25 72 GLY B O 1
ATOM 1341 N N . GLN B 1 73 ? 9.43 21.234 5.387 1 97.81 73 GLN B N 1
ATOM 1342 C CA . GLN B 1 73 ? 9.461 21.203 3.928 1 97.81 73 GLN B CA 1
ATOM 1343 C C . GLN B 1 73 ? 8.211 20.547 3.357 1 97.81 73 GLN B C 1
ATOM 1345 O O . GLN B 1 73 ? 7.801 19.484 3.818 1 97.81 73 GLN B O 1
ATOM 1350 N N . SER B 1 74 ? 7.652 21.172 2.281 1 98.19 74 SER B N 1
ATOM 1351 C CA . SER B 1 74 ? 6.398 20.688 1.712 1 98.19 74 SER B CA 1
ATOM 1352 C C . SER B 1 74 ? 6.641 19.891 0.438 1 98.19 74 SER B C 1
ATOM 1354 O O . SER B 1 74 ? 7.484 20.266 -0.381 1 98.19 74 SER B O 1
ATOM 1356 N N . TYR B 1 75 ? 5.863 18.891 0.302 1 98.56 75 TYR B N 1
ATOM 1357 C CA . TYR B 1 75 ? 5.887 18.016 -0.867 1 98.56 75 TYR B CA 1
ATOM 1358 C C . TYR B 1 75 ? 4.477 17.797 -1.411 1 98.56 75 TYR B C 1
ATOM 1360 O O . TYR B 1 75 ? 3.57 17.422 -0.669 1 98.56 75 TYR B O 1
ATOM 1368 N N . GLU B 1 76 ? 4.312 18.062 -2.68 1 98.75 76 GLU B N 1
ATOM 1369 C CA . GLU B 1 76 ? 3.049 17.703 -3.322 1 98.75 76 GLU B CA 1
ATOM 1370 C C . GLU B 1 76 ? 3.01 16.234 -3.697 1 98.75 76 GLU B C 1
ATOM 1372 O O . GLU B 1 76 ? 3.988 15.688 -4.219 1 98.75 76 GLU B O 1
ATOM 1377 N N . LEU B 1 77 ? 1.97 15.602 -3.35 1 98.62 77 LEU B N 1
ATOM 1378 C CA . LEU B 1 77 ? 1.802 14.18 -3.613 1 98.62 77 LEU B CA 1
ATOM 1379 C C . LEU B 1 77 ? 0.551 13.922 -4.449 1 98.62 77 LEU B C 1
ATOM 1381 O O . LEU B 1 77 ? -0.551 14.312 -4.059 1 98.62 77 LEU B O 1
ATOM 1385 N N . LYS B 1 78 ? 0.673 13.242 -5.598 1 98.44 78 LYS B N 1
ATOM 1386 C CA . LYS B 1 78 ? -0.433 12.914 -6.496 1 98.44 78 LYS B CA 1
ATOM 1387 C C . LYS B 1 78 ? -0.716 11.414 -6.504 1 98.44 78 LYS B C 1
ATOM 1389 O O . LYS B 1 78 ? 0.146 10.617 -6.137 1 98.44 78 LYS B O 1
ATOM 1394 N N . ALA B 1 79 ? -1.934 11.125 -6.977 1 97.88 79 ALA B N 1
ATOM 1395 C CA . ALA B 1 79 ? -2.34 9.719 -7.012 1 97.88 79 ALA B CA 1
ATOM 1396 C C . ALA B 1 79 ? -1.249 8.852 -7.629 1 97.88 79 ALA B C 1
ATOM 1398 O O . ALA B 1 79 ? -0.693 9.188 -8.68 1 97.88 79 ALA B O 1
ATOM 1399 N N . GLY B 1 80 ? -0.871 7.805 -6.953 1 97.44 80 GLY B N 1
ATOM 1400 C CA . GLY B 1 80 ? 0.139 6.871 -7.43 1 97.44 80 GLY B CA 1
ATOM 1401 C C . GLY B 1 80 ? 1.514 7.129 -6.844 1 97.44 80 GLY B C 1
ATOM 1402 O O . GLY B 1 80 ? 2.393 6.27 -6.91 1 97.44 80 GLY B O 1
ATOM 1403 N N . GLU B 1 81 ? 1.709 8.289 -6.238 1 98.56 81 GLU B N 1
ATOM 1404 C CA . GLU B 1 81 ? 2.986 8.648 -5.633 1 98.56 81 GLU B CA 1
ATOM 1405 C C . GLU B 1 81 ? 3.004 8.328 -4.145 1 98.56 81 GLU B C 1
ATOM 1407 O O . GLU B 1 81 ? 1.95 8.25 -3.508 1 98.56 81 GLU B O 1
ATOM 1412 N N . SER B 1 82 ? 4.199 8.117 -3.588 1 98.81 82 SER B N 1
ATOM 1413 C CA . SER B 1 82 ? 4.414 7.816 -2.178 1 98.81 82 SER B CA 1
ATOM 1414 C C . SER B 1 82 ? 5.527 8.68 -1.589 1 98.81 82 SER B C 1
ATOM 1416 O O . SER B 1 82 ? 6.312 9.273 -2.326 1 98.81 82 SER B O 1
ATOM 1418 N N . ILE B 1 83 ? 5.539 8.758 -0.321 1 98.69 83 ILE B N 1
ATOM 1419 C CA . ILE B 1 83 ? 6.629 9.398 0.41 1 98.69 83 ILE B CA 1
ATOM 1420 C C . ILE B 1 83 ? 6.762 8.766 1.793 1 98.69 83 ILE B C 1
ATOM 1422 O O . ILE B 1 83 ? 5.762 8.398 2.416 1 98.69 83 ILE B O 1
ATOM 1426 N N . VAL B 1 84 ? 7.996 8.578 2.264 1 98.12 84 VAL B N 1
ATOM 1427 C CA . VAL B 1 84 ? 8.266 8.07 3.607 1 98.12 84 VAL B CA 1
ATOM 1428 C C . VAL B 1 84 ? 8.586 9.234 4.543 1 98.12 84 VAL B C 1
ATOM 1430 O O . VAL B 1 84 ? 9.445 10.062 4.242 1 98.12 84 VAL B O 1
ATOM 1433 N N . MET B 1 85 ? 7.84 9.281 5.527 1 97.88 85 MET B N 1
ATOM 1434 C CA . MET B 1 85 ? 8.086 10.203 6.629 1 97.88 85 MET B CA 1
ATOM 1435 C C . MET B 1 85 ? 8.805 9.508 7.773 1 97.88 85 MET B C 1
ATOM 1437 O O . MET B 1 85 ? 8.227 8.664 8.461 1 97.88 85 MET B O 1
ATOM 1441 N N . PRO B 1 86 ? 10.055 9.898 8.031 1 96.69 86 PRO B N 1
ATOM 1442 C CA . PRO B 1 86 ? 10.859 9.156 9.008 1 96.69 86 PRO B CA 1
ATOM 1443 C C . PRO B 1 86 ? 10.359 9.328 10.445 1 96.69 86 PRO B C 1
ATOM 1445 O O . PRO B 1 86 ? 9.797 10.375 10.781 1 96.69 86 PRO B O 1
ATOM 1448 N N . ALA B 1 87 ? 10.625 8.281 11.242 1 95.31 87 ALA B N 1
ATOM 1449 C CA . ALA B 1 87 ? 10.281 8.328 12.664 1 95.31 87 ALA B CA 1
ATOM 1450 C C . ALA B 1 87 ? 10.898 9.547 13.344 1 95.31 87 ALA B C 1
ATOM 1452 O O . ALA B 1 87 ? 12.039 9.922 13.047 1 95.31 87 ALA B O 1
ATOM 1453 N N . HIS B 1 88 ? 10.102 10.148 14.25 1 95.88 88 HIS B N 1
ATOM 1454 C CA . HIS B 1 88 ? 10.531 11.219 15.141 1 95.88 88 HIS B CA 1
ATOM 1455 C C . HIS B 1 88 ? 10.773 12.508 14.375 1 95.88 88 HIS B C 1
ATOM 1457 O O . HIS B 1 88 ? 11.398 13.438 14.898 1 95.88 88 HIS B O 1
ATOM 1463 N N . HIS B 1 89 ? 10.391 12.617 13.211 1 96.88 89 HIS B N 1
ATOM 1464 C CA . HIS B 1 89 ? 10.375 13.852 12.438 1 96.88 89 HIS B CA 1
ATOM 1465 C C . HIS B 1 89 ? 8.953 14.406 12.312 1 96.88 89 HIS B C 1
ATOM 1467 O O . HIS B 1 89 ? 8.039 13.68 11.922 1 96.88 89 HIS B O 1
ATOM 1473 N N . PRO B 1 90 ? 8.797 15.648 12.672 1 98 90 PRO B N 1
ATOM 1474 C CA . PRO B 1 90 ? 7.461 16.219 12.531 1 98 90 PRO B CA 1
ATOM 1475 C C . PRO B 1 90 ? 6.949 16.188 11.094 1 98 90 PRO B C 1
ATOM 1477 O O . PRO B 1 90 ? 7.707 16.453 10.156 1 98 90 PRO B O 1
ATOM 1480 N N . HIS B 1 91 ? 5.734 15.836 10.914 1 98.56 91 HIS B N 1
ATOM 1481 C CA . HIS B 1 91 ? 5.113 15.805 9.602 1 98.56 91 HIS B CA 1
ATOM 1482 C C . HIS B 1 91 ? 3.637 16.172 9.672 1 98.56 91 HIS B C 1
ATOM 1484 O O . HIS B 1 91 ? 3.031 16.125 10.75 1 98.56 91 HIS B O 1
ATOM 1490 N N . ALA B 1 92 ? 3.088 16.656 8.625 1 98.5 92 ALA B N 1
ATOM 1491 C CA . ALA B 1 92 ? 1.686 17.031 8.461 1 98.5 92 ALA B CA 1
ATOM 1492 C C . ALA B 1 92 ? 1.176 16.656 7.074 1 98.5 92 ALA B C 1
ATOM 1494 O O . ALA B 1 92 ? 1.965 16.469 6.148 1 98.5 92 ALA B O 1
ATOM 1495 N N . VAL B 1 93 ? -0.147 16.516 7.02 1 98.62 93 VAL B N 1
ATOM 1496 C CA . VAL B 1 93 ? -0.782 16.219 5.738 1 98.62 93 VAL B CA 1
ATOM 1497 C C . VAL B 1 93 ? -2.027 17.078 5.562 1 98.62 93 VAL B C 1
ATOM 1499 O O . VAL B 1 93 ? -2.797 17.281 6.504 1 98.62 93 VAL B O 1
ATOM 1502 N N . HIS B 1 94 ? -2.27 17.578 4.453 1 98 94 HIS B N 1
ATOM 1503 C CA . HIS B 1 94 ? -3.555 18.172 4.109 1 98 94 HIS B CA 1
ATOM 1504 C C . HIS B 1 94 ? -3.889 17.953 2.637 1 98 94 HIS B C 1
ATOM 1506 O O . HIS B 1 94 ? -2.992 17.734 1.816 1 98 94 HIS B O 1
ATOM 1512 N N . GLY B 1 95 ? -5.238 17.984 2.324 1 98.44 95 GLY B N 1
ATOM 1513 C CA . GLY B 1 95 ? -5.699 17.906 0.947 1 98.44 95 GLY B CA 1
ATOM 1514 C C . GLY B 1 95 ? -5.758 19.25 0.261 1 98.44 95 GLY B C 1
ATOM 1515 O O . GLY B 1 95 ? -6.625 20.078 0.569 1 98.44 95 GLY B O 1
ATOM 1516 N N . THR B 1 96 ? -4.848 19.531 -0.64 1 98.25 96 THR B N 1
ATOM 1517 C CA . THR B 1 96 ? -4.949 20.75 -1.433 1 98.25 96 THR B CA 1
ATOM 1518 C C . THR B 1 96 ? -6.16 20.703 -2.361 1 98.25 96 THR B C 1
ATOM 1520 O O . THR B 1 96 ? -6.711 21.734 -2.736 1 98.25 96 THR B O 1
ATOM 1523 N N . GLU B 1 97 ? -6.547 19.578 -2.801 1 97.94 97 GLU B N 1
ATOM 1524 C CA . GLU B 1 97 ? -7.824 19.141 -3.348 1 97.94 97 GLU B CA 1
ATOM 1525 C C . GLU B 1 97 ? -8.398 17.984 -2.539 1 97.94 97 GLU B C 1
ATOM 1527 O O . GLU B 1 97 ? -7.852 17.609 -1.496 1 97.94 97 GLU B O 1
ATOM 1532 N N . ASN B 1 98 ? -9.586 17.547 -3.004 1 98.44 98 ASN B N 1
ATOM 1533 C CA . ASN B 1 98 ? -9.961 16.25 -2.449 1 98.44 98 ASN B CA 1
ATOM 1534 C C . ASN B 1 98 ? -8.828 15.234 -2.59 1 98.44 98 ASN B C 1
ATOM 1536 O O . ASN B 1 98 ? -8.211 15.125 -3.654 1 98.44 98 ASN B O 1
ATOM 1540 N N . PHE B 1 99 ? -8.523 14.516 -1.443 1 98.81 99 PHE B N 1
ATOM 1541 C CA . PHE B 1 99 ? -7.305 13.719 -1.397 1 98.81 99 PHE B CA 1
ATOM 1542 C C . PHE B 1 99 ? -7.531 12.422 -0.623 1 98.81 99 PHE B C 1
ATOM 1544 O O . PHE B 1 99 ? -8.023 12.453 0.508 1 98.81 99 PHE B O 1
ATOM 1551 N N . LYS B 1 100 ? -7.227 11.242 -1.189 1 98.88 100 LYS B N 1
ATOM 1552 C CA . LYS B 1 100 ? -7.254 9.953 -0.51 1 98.88 100 LYS B CA 1
ATOM 1553 C C . LYS B 1 100 ? -5.859 9.328 -0.448 1 98.88 100 LYS B C 1
ATOM 1555 O O . LYS B 1 100 ? -5.094 9.414 -1.413 1 98.88 100 LYS B O 1
ATOM 1560 N N . MET B 1 101 ? -5.578 8.727 0.694 1 98.81 101 MET B N 1
ATOM 1561 C CA . MET B 1 101 ? -4.246 8.148 0.872 1 98.81 101 MET B CA 1
ATOM 1562 C C . MET B 1 101 ? -4.309 6.867 1.692 1 98.81 101 MET B C 1
ATOM 1564 O O . MET B 1 101 ? -5.273 6.645 2.43 1 98.81 101 MET B O 1
ATOM 1568 N N . LEU B 1 102 ? -3.328 5.996 1.448 1 98.69 102 LEU B N 1
ATOM 1569 C CA . LEU B 1 102 ? -2.988 4.863 2.303 1 98.69 102 LEU B CA 1
ATOM 1570 C C . LEU B 1 102 ? -1.815 5.203 3.217 1 98.69 102 LEU B C 1
ATOM 1572 O O . LEU B 1 102 ? -0.75 5.605 2.742 1 98.69 102 LEU B O 1
ATOM 1576 N N . LEU B 1 103 ? -2.006 5.105 4.52 1 98.31 103 LEU B N 1
ATOM 1577 C CA . LEU B 1 103 ? -0.954 5.336 5.5 1 98.31 103 LEU B CA 1
ATOM 1578 C C . LEU B 1 103 ? -0.479 4.02 6.109 1 98.31 103 LEU B C 1
ATOM 1580 O O . LEU B 1 103 ? -1.287 3.242 6.621 1 98.31 103 LEU B O 1
ATOM 1584 N N . VAL B 1 104 ? 0.754 3.752 6.008 1 95.75 104 VAL B N 1
ATOM 1585 C CA . VAL B 1 104 ? 1.396 2.629 6.68 1 95.75 104 VAL B CA 1
ATOM 1586 C C . VAL B 1 104 ? 2.389 3.148 7.719 1 95.75 104 VAL B C 1
ATOM 1588 O O . VAL B 1 104 ? 3.324 3.877 7.379 1 95.75 104 VAL B O 1
ATOM 1591 N N . VAL B 1 105 ? 2.178 2.795 8.914 1 94.19 105 VAL B N 1
ATOM 1592 C CA . VAL B 1 105 ? 3.121 3.158 9.969 1 94.19 105 VAL B CA 1
ATOM 1593 C C . VAL B 1 105 ? 3.812 1.902 10.492 1 94.19 105 VAL B C 1
ATOM 1595 O O . VAL B 1 105 ? 3.148 0.941 10.891 1 94.19 105 VAL B O 1
ATOM 1598 N N . ALA B 1 106 ? 5.09 1.891 10.422 1 91.38 106 ALA B N 1
ATOM 1599 C CA . ALA B 1 106 ? 5.902 0.792 10.938 1 91.38 106 ALA B CA 1
ATOM 1600 C C . ALA B 1 106 ? 6.555 1.167 12.266 1 91.38 106 ALA B C 1
ATOM 1602 O O . ALA B 1 106 ? 7.422 2.043 12.312 1 91.38 106 ALA B O 1
ATOM 1603 N N . PHE B 1 107 ? 6.133 0.458 13.227 1 86.62 107 PHE B N 1
ATOM 1604 C CA . PHE B 1 107 ? 6.633 0.766 14.555 1 86.62 107 PHE B CA 1
ATOM 1605 C C . PHE B 1 107 ? 7.855 -0.084 14.883 1 86.62 107 PHE B C 1
ATOM 1607 O O . PHE B 1 107 ? 7.988 -1.205 14.391 1 86.62 107 PHE B O 1
ATOM 1614 N N . PRO B 1 108 ? 8.773 0.522 15.664 1 77.62 108 PRO B N 1
ATOM 1615 C CA . PRO B 1 108 ? 9.961 -0.245 16.062 1 77.62 108 PRO B CA 1
ATOM 1616 C C . PRO B 1 108 ? 9.617 -1.484 16.875 1 77.62 108 PRO B C 1
ATOM 1618 O O . PRO B 1 108 ? 8.625 -1.484 17.625 1 77.62 108 PRO B O 1
ATOM 1621 N N . SER B 1 109 ? 10.078 -2.738 16.469 1 65.38 109 SER B N 1
ATOM 1622 C CA . SER B 1 109 ? 9.922 -3.928 17.297 1 65.38 109 SER B CA 1
ATOM 1623 C C . SER B 1 109 ? 10.562 -3.732 18.656 1 65.38 109 SER B C 1
ATOM 1625 O O . SER B 1 109 ? 11.539 -2.986 18.797 1 65.38 109 SER B O 1
#

Solvent-accessible surface area (backbone atoms only — not comparable to full-atom values): 10805 Å² total; per-residue (Å²): 87,75,39,95,62,75,66,78,42,82,41,43,72,59,74,76,50,60,75,39,88,89,29,74,39,72,48,64,31,36,76,58,83,36,35,34,33,33,38,37,14,19,14,57,73,24,66,48,72,76,46,66,43,86,22,26,30,36,41,33,27,57,36,49,32,30,37,38,29,48,76,86,43,79,41,79,39,40,52,63,24,27,36,29,45,56,46,71,40,45,32,30,40,32,8,77,32,48,20,26,34,42,37,38,35,31,30,61,128,88,73,37,95,62,74,65,78,43,82,42,45,72,60,76,75,49,61,75,39,88,88,30,73,39,73,49,63,31,35,76,59,82,35,35,35,33,33,38,37,13,18,14,56,74,23,66,47,72,77,45,66,41,87,21,25,30,36,41,34,28,58,36,49,33,30,38,39,29,48,77,87,42,76,42,80,39,40,52,64,25,28,36,29,46,55,48,70,42,45,32,31,41,33,9,78,32,50,20,25,33,41,37,39,35,32,29,62,128

Nearest PDB structures (foldseek):
  1yhf-assembly1_A  TM=9.839E-01  e=1.621E-13  Streptococcus pyogenes M1 GAS
  2ozj-assembly2_B-3  TM=9.659E-01  e=6.438E-12  Desulfitobacterium hafniense DCB-2
  3rns-assembly1_A  TM=9.826E-01  e=1.140E-09  Leptotrichia buccalis C-1013-b
  3fjs-assembly2_D  TM=8.916E-01  e=7.781E-09  Cupriavidus pinatubonensis JMP134
  7zyb-assembly1_A  TM=7.904E-01  e=1.545E-07  Bacteroides eggerthii DSM 20697

Organism: NCBI:txid416586

Foldseek 3Di:
DFPQDDPPDDDQPQVSDDDDPPDKDKDWGDDDPFKTKMKIKAAAPDWFDKDFAQFKKKKAWQAAWKWKAWQNDIDIHHHGDMDIHGGPIIMMMHGNHTTMIIMMTGHDD/DFPQDDPPDDDQPQVSDDDDPPDKDKDWGDDDDFKTKMKIKAAAPDWFDKDFAQFKKKKAWQAAWKWKAWQNDIDIHHHGDMDIHGGPIIMMMHGNHTTMIIMMTGHDD

Radius of gyration: 16.63 Å; Cα contacts (8 Å, |Δi|>4): 671; chains: 2; bounding box: 33×44×36 Å

InterPro domains:
  IPR011051 RmlC-like cupin domain superfamily [SSF51182] (3-107)
  IPR013096 Cupin 2, conserved barrel [PF07883] (39-104)
  IPR014710 RmlC-like jelly roll fold [G3DSA:2.60.120.10] (1-105)

Sequence (218 aa):
MLRNIPETEVLRLSDLVTYASGQVVSKTLIQNEGLGITLFAFAKGEGISTHESKGDAMVTALDGVGCITIDGQSYELKAGESIVMPAHHPHAVHGTENFKMLLVVAFPSMLRNIPETEVLRLSDLVTYASGQVVSKTLIQNEGLGITLFAFAKGEGISTHESKGDAMVTALDGVGCITIDGQSYELKAGESIVMPAHHPHAVHGTENFKMLLVVAFPS

Secondary structure (DSSP, 8-state):
---SS-SSS-B-GGGGS---TT-EEEEEEEE-SSEEEEEEEE-TT-EEEEE--SSEEEEEEEEEEEEEEETTEEEEEETT-EEEE-TTS-EEEEEEEEEEEEEEEE---/---SS-SSS-B-GGGGS---TT-EEEEEEEE-SSEEEEEEEE-TT-EEEEE--SSEEEEEEEEEEEEEEETTEEEEEETT-EEEE-TTS-EEEEEEEEEEEEEEEE---

pLDDT: mean 95.98, std 5.12, range [65.25, 98.88]